Protein AF-A0A923G4M9-F1 (afdb_monomer)

Secondary structure (DSSP, 8-state):
------------------PPPPPHHHHHHHHHHHHHHTTHHHHHHHHHHTT--S--HHHHHHHHHHHHHHGGGGT--HHHHHHHHHHHHHHHHHHHHHHHHHHHHHSS---PPPPPIIIIIHHHHHHHHHHHHHHHHHHHHH--TTHHHHHHHHHHTS---HHHHHHHHHHTTTTT-

Foldseek 3Di:
DDDDDDDDDDDPPPPPPDDPDADPLLLQLLVLLLVLLVCLLLVLVVCLVVVHDLDDPVVLVVVLVVQLVCLVVLVHHSVLSSVLVVLSSVLSSLSSVVQNVVCVVVVHHDPDDRDDCPPPVVVSVVVSSVSNSNSLSVCVVVADPCNVVSLVSSLVPDDDDPSSSVSSCSSCVSSND

Solvent-accessible surface area (backbone atoms only — not comparable to full-atom values): 10385 Å² total; per-residue (Å²): 139,84,87,82,85,82,81,81,82,81,78,81,80,79,79,70,83,72,77,77,80,72,54,71,43,53,53,53,35,51,52,48,50,50,62,55,43,66,46,22,59,52,53,34,51,53,26,60,81,64,74,48,72,88,79,50,66,74,60,54,50,55,49,42,55,51,41,33,69,50,20,59,85,46,78,37,55,36,67,62,45,29,53,41,50,50,25,45,50,54,19,27,45,52,50,25,54,53,52,54,52,49,25,62,74,72,73,50,74,80,97,63,88,84,58,53,59,75,86,49,49,45,57,52,50,55,54,49,48,56,53,42,48,49,30,48,40,51,26,65,76,69,60,57,98,59,36,69,60,53,51,53,53,50,59,69,73,53,88,74,56,73,68,56,50,52,28,50,52,44,38,47,71,58,73,72,115

Nearest PDB structures (foldseek):
  5ts9-assembly1_A  TM=9.607E-01  e=1.274E-11  Paraburkholderia phymatum STM815
  6cnz-assembly3_F  TM=9.342E-01  e=9.031E-09  Burkholderia thailandensis
  8pnh-assembly1_A  TM=9.005E-01  e=1.739E-06  Janthinobacterium sp. HH01
  8cq6-assembly1_A  TM=8.720E-01  e=4.792E-06  Duganella sacchari
  8cq6-assembly1_D  TM=8.989E-01  e=9.884E-06  Duganella sacchari

InterPro domains:
  IPR002701 Chorismate mutase II, prokaryotic-type [PF01817] (28-97)
  IPR002701 Chorismate mutase II, prokaryotic-type [PS51168] (6-100)
  IPR002701 Chorismate mutase II, prokaryotic-type [SM00830] (19-99)
  IPR008240 Chorismate mutase, periplasmic [TIGR01806] (24-136)
  IPR036263 Chorismate mutase type II superfamily [SSF48600] (23-176)
  IPR036979 Chorismate mutase domain superfamily [G3DSA:1.20.59.10] (16-177)
  IPR051331 Chorismate mutase-related enzymes [PTHR38041] (17-110)

Radius of gyration: 22.74 Å; Cα contacts (8 Å, |Δi|>4): 145; chains: 1; bounding box: 50×53×84 Å

Structure (mmCIF, N/CA/C/O backbone):
data_AF-A0A923G4M9-F1
#
_entry.id   AF-A0A923G4M9-F1
#
loop_
_atom_site.group_PDB
_atom_site.id
_atom_site.type_symbol
_atom_site.label_atom_id
_atom_site.label_alt_id
_atom_site.label_comp_id
_atom_site.label_asym_id
_atom_site.label_entity_id
_atom_site.label_seq_id
_atom_site.pdbx_PDB_ins_code
_atom_site.Cartn_x
_atom_site.Cartn_y
_atom_site.Cartn_z
_atom_site.occupancy
_atom_site.B_iso_or_equiv
_atom_site.auth_seq_id
_atom_site.auth_comp_id
_atom_site.auth_asym_id
_atom_site.auth_atom_id
_atom_site.pdbx_PDB_model_num
ATOM 1 N N . MET A 1 1 ? -33.522 35.693 -62.884 1.00 39.84 1 MET A N 1
ATOM 2 C CA . MET A 1 1 ? -32.339 35.591 -62.002 1.00 39.84 1 MET A CA 1
ATOM 3 C C . MET A 1 1 ? -32.570 34.407 -61.072 1.00 39.84 1 MET A C 1
ATOM 5 O O . MET A 1 1 ? -33.511 34.457 -60.294 1.00 39.84 1 MET A O 1
ATOM 9 N N . ARG A 1 2 ? -31.847 33.293 -61.254 1.00 39.81 2 ARG A N 1
ATOM 10 C CA . ARG A 1 2 ? -32.030 32.065 -60.458 1.00 39.81 2 ARG A CA 1
ATOM 11 C C . ARG A 1 2 ? -31.044 32.080 -59.286 1.00 39.81 2 ARG A C 1
ATOM 13 O O . ARG A 1 2 ? -29.849 32.227 -59.510 1.00 39.81 2 ARG A O 1
ATOM 20 N N . LEU A 1 3 ? -31.573 31.976 -58.069 1.00 46.25 3 LEU A N 1
ATOM 21 C CA . LEU A 1 3 ? -30.826 31.880 -56.813 1.00 46.25 3 LEU A CA 1
ATOM 22 C C . LEU A 1 3 ? -30.188 30.488 -56.707 1.00 46.25 3 LEU A C 1
ATOM 24 O O . LEU A 1 3 ? -30.890 29.485 -56.813 1.00 46.25 3 LEU A O 1
ATOM 28 N N . ALA A 1 4 ? -28.872 30.433 -56.512 1.00 45.91 4 ALA A N 1
ATOM 29 C CA . ALA A 1 4 ? -28.147 29.203 -56.212 1.00 45.91 4 ALA A CA 1
ATOM 30 C C . ALA A 1 4 ? -27.989 29.077 -54.690 1.00 45.91 4 ALA A C 1
ATOM 32 O O . ALA A 1 4 ? -27.302 29.882 -54.063 1.00 45.91 4 ALA A O 1
ATOM 33 N N . SER A 1 5 ? -28.646 28.081 -54.097 1.00 52.56 5 SER A N 1
ATOM 34 C CA . SER A 1 5 ? -28.486 27.721 -52.688 1.00 52.56 5 SER A CA 1
ATOM 35 C C . SER A 1 5 ? -27.208 26.899 -52.506 1.00 52.56 5 SER A C 1
ATOM 37 O O . SER A 1 5 ? -27.126 25.765 -52.971 1.00 52.56 5 SER A O 1
ATOM 39 N N . PHE A 1 6 ? -26.215 27.463 -51.818 1.00 52.72 6 PHE A N 1
ATOM 40 C CA . PHE A 1 6 ? -25.055 26.727 -51.315 1.00 52.72 6 PHE A CA 1
ATOM 41 C C . PHE A 1 6 ? -25.441 26.026 -50.006 1.00 52.72 6 PHE A C 1
ATOM 43 O O . PHE A 1 6 ? -25.636 26.676 -48.981 1.00 52.72 6 PHE A O 1
ATOM 50 N N . ALA A 1 7 ? -25.565 24.699 -50.037 1.00 55.22 7 ALA A N 1
ATOM 51 C CA . ALA A 1 7 ? -25.680 23.883 -48.834 1.00 55.22 7 ALA A CA 1
ATOM 52 C C . ALA A 1 7 ? -24.269 23.583 -48.302 1.00 55.22 7 ALA A C 1
ATOM 54 O O . ALA A 1 7 ? -23.522 22.800 -48.887 1.00 55.22 7 ALA A O 1
ATOM 55 N N . LEU A 1 8 ? -23.895 24.248 -47.208 1.00 58.97 8 LEU A N 1
ATOM 56 C CA . LEU A 1 8 ? -22.642 24.033 -46.491 1.00 58.97 8 LEU A CA 1
ATOM 57 C C . LEU A 1 8 ? -22.819 22.857 -45.512 1.00 58.97 8 LEU A C 1
ATOM 59 O O . LEU A 1 8 ? -23.397 23.015 -44.440 1.00 58.97 8 LEU A O 1
ATOM 63 N N . CYS A 1 9 ? -22.343 21.667 -45.884 1.00 50.12 9 CYS A N 1
ATOM 64 C CA . CYS A 1 9 ? -22.257 20.519 -44.977 1.00 50.12 9 CYS A CA 1
ATOM 65 C C . CYS A 1 9 ? -21.081 20.705 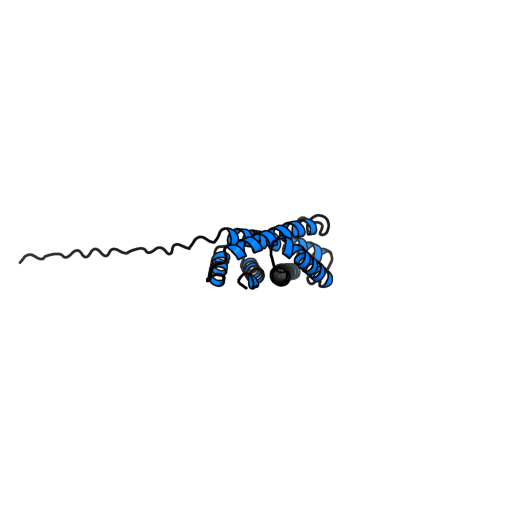-44.002 1.00 50.12 9 CYS A C 1
ATOM 67 O O . CYS A 1 9 ? -19.935 20.421 -44.345 1.00 50.12 9 CYS A O 1
ATOM 69 N N . CYS A 1 10 ? -21.360 21.154 -42.776 1.00 53.00 10 CYS A N 1
ATOM 70 C CA . CYS A 1 10 ? -20.418 21.072 -41.657 1.00 53.00 10 CYS A CA 1
ATOM 71 C C . CYS A 1 10 ? -20.278 19.612 -41.200 1.00 53.00 10 CYS A C 1
ATOM 73 O O . CYS A 1 10 ? -21.128 19.098 -40.475 1.00 53.00 10 CYS A O 1
ATOM 75 N N . ALA A 1 11 ? -19.198 18.943 -41.599 1.00 58.62 11 ALA A N 1
ATOM 76 C CA . ALA A 1 11 ? -18.796 17.675 -41.003 1.00 58.62 11 ALA A CA 1
ATOM 77 C C . ALA A 1 11 ? -18.156 17.944 -39.627 1.00 58.62 11 ALA A C 1
ATOM 79 O O . ALA A 1 11 ? -16.988 18.318 -39.543 1.00 58.62 11 ALA A O 1
ATOM 80 N N . LEU A 1 12 ? -18.921 17.778 -38.540 1.00 60.41 12 LEU A N 1
ATOM 81 C CA . LEU A 1 12 ? -18.352 17.686 -37.193 1.00 60.41 12 LEU A CA 1
ATOM 82 C C . LEU A 1 12 ? -17.586 16.362 -37.078 1.00 60.41 12 LEU A C 1
ATOM 84 O O . LEU A 1 12 ? -18.182 15.300 -36.907 1.00 60.41 12 LEU A O 1
ATOM 88 N N . ALA A 1 13 ? -16.259 16.425 -37.156 1.00 56.72 13 ALA A N 1
ATOM 89 C CA . ALA A 1 13 ? -15.405 15.328 -36.730 1.00 56.72 13 ALA A CA 1
ATOM 90 C C . ALA A 1 13 ? -15.468 15.234 -35.197 1.00 56.72 13 ALA A C 1
ATOM 92 O O . ALA A 1 13 ? -14.823 16.003 -34.487 1.00 56.72 13 ALA A O 1
ATOM 93 N N . LEU A 1 14 ? -16.271 14.302 -34.682 1.00 59.28 14 LEU A N 1
ATOM 94 C CA . LEU A 1 14 ? -16.208 13.872 -33.287 1.00 59.28 14 LEU A CA 1
ATOM 95 C C . LEU A 1 14 ? -14.896 13.101 -33.091 1.00 59.28 14 LEU A C 1
ATOM 97 O O . LEU A 1 14 ? -14.861 11.875 -33.182 1.00 59.28 14 LEU A O 1
ATOM 101 N N . THR A 1 15 ? -13.796 13.809 -32.843 1.00 58.50 15 THR A N 1
ATOM 102 C CA . THR A 1 15 ? -12.594 13.194 -32.275 1.00 58.50 15 THR A CA 1
ATOM 103 C C . THR A 1 15 ? -12.913 12.824 -30.832 1.00 58.50 15 THR A C 1
ATOM 105 O O . THR A 1 15 ? -12.745 13.628 -29.915 1.00 58.50 15 THR A O 1
ATOM 108 N N . GLY A 1 16 ? -13.451 11.622 -30.631 1.00 55.97 16 GLY A N 1
ATOM 109 C CA . GLY A 1 16 ? -13.577 11.043 -29.303 1.00 55.97 16 GLY A CA 1
ATOM 110 C C . GLY A 1 16 ? -12.183 10.872 -28.707 1.00 55.97 16 GLY A C 1
ATOM 111 O O . GLY A 1 16 ? -11.331 10.229 -29.320 1.00 55.97 16 GLY A O 1
ATOM 112 N N . CYS A 1 17 ? -11.945 11.453 -27.527 1.00 55.38 17 CYS A N 1
ATOM 113 C CA . CYS A 1 17 ? -10.787 11.118 -26.703 1.00 55.38 17 CYS A CA 1
ATOM 114 C C . CYS A 1 17 ? -10.811 9.609 -26.448 1.00 55.38 17 CYS A C 1
ATOM 116 O O . CYS A 1 17 ? -11.558 9.128 -25.599 1.00 55.38 17 CYS A O 1
ATOM 118 N N . SER A 1 18 ? -10.017 8.857 -27.202 1.00 59.25 18 SER A N 1
ATOM 119 C CA . SER A 1 18 ? -9.753 7.464 -26.878 1.00 59.25 18 SER A CA 1
ATOM 120 C C . SER A 1 18 ? -8.773 7.482 -25.715 1.00 59.25 18 SER A C 1
ATOM 122 O O . SER A 1 18 ? -7.642 7.936 -25.872 1.00 59.25 18 SER A O 1
ATOM 124 N N . ALA A 1 19 ? -9.226 7.071 -24.531 1.00 65.62 19 ALA A N 1
ATOM 125 C CA . ALA A 1 19 ? -8.313 6.824 -23.427 1.00 65.62 19 ALA A CA 1
ATOM 126 C C . ALA A 1 19 ? -7.345 5.723 -23.874 1.00 65.62 19 ALA A C 1
ATOM 128 O O . ALA A 1 19 ? -7.790 4.648 -24.283 1.00 65.62 19 ALA A O 1
ATOM 129 N N . GLU A 1 20 ? -6.041 5.998 -23.853 1.00 69.19 20 GLU A N 1
ATOM 130 C CA . GLU A 1 20 ? -5.064 4.958 -24.155 1.00 69.19 20 GLU A CA 1
ATOM 131 C C . GLU A 1 20 ? -5.221 3.808 -23.147 1.00 69.19 20 GLU A C 1
ATOM 133 O O . GLU A 1 20 ? -5.390 4.061 -21.946 1.00 69.19 20 GLU A O 1
ATOM 138 N N . PRO A 1 21 ? -5.204 2.548 -23.613 1.00 77.94 21 PRO A N 1
ATOM 139 C CA . PRO A 1 21 ? -5.302 1.403 -22.723 1.00 77.94 21 PRO A CA 1
ATOM 140 C C . PRO A 1 21 ? -4.101 1.373 -21.770 1.00 77.94 21 PRO A C 1
ATOM 142 O O . PRO A 1 21 ? -2.954 1.532 -22.188 1.00 77.94 21 PRO A O 1
ATOM 145 N N . VAL A 1 22 ? -4.370 1.161 -20.479 1.00 83.75 22 VAL A N 1
ATOM 146 C CA . VAL A 1 22 ? -3.333 1.046 -19.442 1.00 83.75 22 VAL A CA 1
ATOM 147 C C . VAL A 1 22 ? -2.444 -0.166 -19.723 1.00 83.75 22 VAL A C 1
ATOM 149 O O . VAL A 1 22 ? -2.940 -1.246 -20.050 1.00 83.75 22 VAL A O 1
ATOM 152 N N . ASP A 1 23 ? -1.130 -0.001 -19.550 1.00 89.62 23 ASP A N 1
ATOM 153 C CA . ASP A 1 23 ? -0.160 -1.088 -19.698 1.00 89.62 23 ASP A CA 1
ATOM 154 C C . ASP A 1 23 ? -0.539 -2.305 -18.818 1.00 89.62 23 ASP A C 1
ATOM 156 O O . ASP A 1 23 ? -0.765 -2.155 -17.610 1.00 89.62 23 ASP A O 1
ATOM 160 N N . PRO A 1 24 ? -0.587 -3.533 -19.368 1.00 93.44 24 PRO A N 1
ATOM 161 C CA . PRO A 1 24 ? -0.988 -4.713 -18.603 1.00 93.44 24 PRO A CA 1
ATOM 162 C C . PRO A 1 24 ? -0.065 -5.071 -17.429 1.00 93.44 24 PRO A C 1
ATOM 164 O O . PRO A 1 24 ? -0.489 -5.797 -16.523 1.00 93.44 24 PRO A O 1
ATOM 167 N N . ALA A 1 25 ? 1.208 -4.657 -17.435 1.00 95.81 25 ALA A N 1
ATOM 168 C CA . ALA A 1 25 ? 2.096 -4.864 -16.291 1.00 95.81 25 ALA A CA 1
ATOM 169 C C . ALA A 1 25 ? 1.786 -3.854 -15.180 1.00 95.81 25 ALA A C 1
ATOM 171 O O . ALA A 1 25 ? 1.651 -4.260 -14.024 1.00 95.81 25 ALA A O 1
ATOM 172 N N . LE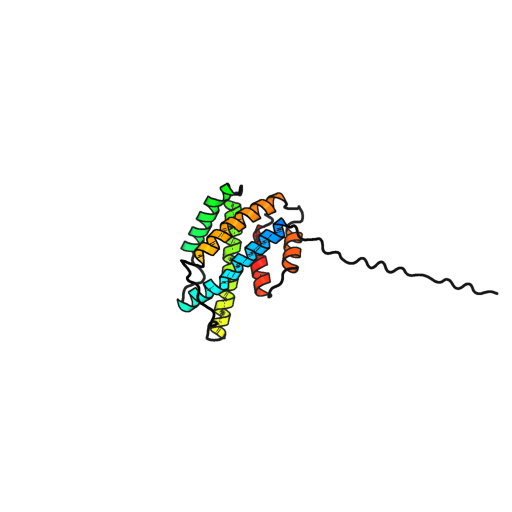U A 1 26 ? 1.570 -2.582 -15.536 1.00 96.31 26 LEU A N 1
ATOM 173 C CA . LEU A 1 26 ? 1.104 -1.554 -14.605 1.00 96.31 26 LEU A CA 1
ATOM 174 C C . LEU A 1 26 ? -0.240 -1.935 -13.978 1.00 96.31 26 LEU A C 1
ATOM 176 O O . LEU A 1 26 ? -0.368 -1.905 -12.757 1.00 96.31 26 LEU A O 1
ATOM 180 N N . SER A 1 27 ? -1.220 -2.361 -14.780 1.00 96.38 27 SER A N 1
ATOM 181 C CA . SER A 1 27 ? -2.532 -2.759 -14.258 1.00 96.38 27 SER A CA 1
ATOM 182 C C . SER A 1 27 ? -2.416 -3.885 -13.228 1.00 96.38 27 SER A C 1
ATOM 184 O O . SER A 1 27 ? -2.973 -3.782 -12.141 1.00 96.38 27 SER A O 1
ATOM 186 N N . ARG A 1 28 ? -1.631 -4.931 -13.518 1.00 97.50 28 ARG A N 1
ATOM 187 C CA . ARG A 1 28 ? -1.422 -6.042 -12.575 1.00 97.50 28 ARG A CA 1
ATOM 188 C C . ARG A 1 28 ? -0.711 -5.606 -11.296 1.00 97.50 28 ARG A C 1
ATOM 190 O O . ARG A 1 28 ? -1.054 -6.082 -10.218 1.00 97.50 28 ARG A O 1
ATOM 197 N N . LEU A 1 29 ? 0.270 -4.711 -11.400 1.00 98.25 29 LEU A N 1
ATOM 198 C CA . LEU A 1 29 ? 0.956 -4.170 -10.230 1.00 98.25 29 LEU A CA 1
ATOM 199 C C . LEU A 1 29 ? -0.012 -3.385 -9.335 1.00 98.25 29 LEU A C 1
ATOM 201 O O . LEU A 1 29 ? -0.050 -3.621 -8.130 1.00 98.25 29 LEU A O 1
ATOM 205 N N . LEU A 1 30 ? -0.833 -2.516 -9.926 1.00 98.31 30 LEU A N 1
ATOM 206 C CA . LEU A 1 30 ? -1.850 -1.755 -9.202 1.00 98.31 30 LEU A CA 1
ATOM 207 C C . LEU A 1 30 ? -2.898 -2.674 -8.543 1.00 98.31 30 LEU A C 1
ATOM 209 O O . LEU A 1 30 ? -3.234 -2.450 -7.383 1.00 98.31 30 LEU A O 1
ATOM 213 N N . ASP A 1 31 ? -3.323 -3.762 -9.199 1.00 98.25 31 ASP A N 1
ATOM 214 C CA . ASP A 1 31 ? -4.235 -4.753 -8.596 1.00 98.25 31 ASP A CA 1
ATOM 215 C C . ASP A 1 31 ? -3.626 -5.400 -7.338 1.00 98.25 31 ASP A C 1
ATOM 217 O O . ASP A 1 31 ? -4.310 -5.643 -6.340 1.00 98.25 31 ASP A O 1
ATOM 221 N N . ASN A 1 32 ? -2.322 -5.700 -7.353 1.00 98.50 32 ASN A N 1
ATOM 222 C CA . ASN A 1 32 ? -1.636 -6.235 -6.177 1.00 98.50 32 ASN A CA 1
ATOM 223 C C . ASN A 1 32 ? -1.488 -5.197 -5.058 1.00 98.50 32 ASN A C 1
ATOM 225 O O . ASN A 1 32 ? -1.598 -5.566 -3.884 1.00 98.50 32 ASN A O 1
ATOM 229 N N . ILE A 1 33 ? -1.269 -3.925 -5.403 1.00 98.69 33 ILE A N 1
ATOM 230 C CA . ILE A 1 33 ? -1.229 -2.820 -4.436 1.00 98.69 33 ILE A CA 1
ATOM 231 C C . ILE A 1 33 ? -2.589 -2.701 -3.741 1.00 98.69 33 ILE A C 1
ATOM 233 O O . ILE A 1 33 ? -2.645 -2.735 -2.512 1.00 98.69 33 ILE A O 1
ATOM 237 N N . GLU A 1 34 ? -3.690 -2.682 -4.492 1.00 98.50 34 GLU A N 1
ATOM 238 C CA . GLU A 1 34 ? -5.050 -2.639 -3.936 1.00 98.50 34 GLU A CA 1
ATOM 239 C C . GLU A 1 34 ? -5.336 -3.820 -3.015 1.00 98.50 34 GLU A C 1
ATOM 241 O O . GLU A 1 34 ? -5.807 -3.639 -1.893 1.00 98.50 34 GLU A O 1
ATOM 246 N N . ARG A 1 35 ? -4.985 -5.041 -3.435 1.00 98.38 35 ARG A N 1
ATOM 247 C CA . ARG A 1 35 ? -5.157 -6.243 -2.602 1.00 98.38 35 ARG A CA 1
ATOM 248 C C . ARG A 1 35 ? -4.394 -6.152 -1.285 1.00 98.38 35 ARG A C 1
ATOM 250 O O . ARG A 1 35 ? -4.858 -6.702 -0.284 1.00 98.38 35 ARG A O 1
ATOM 257 N N . ARG A 1 36 ? -3.232 -5.493 -1.276 1.00 98.50 36 ARG A N 1
ATOM 258 C CA . ARG A 1 36 ? -2.455 -5.244 -0.058 1.00 98.50 36 ARG A CA 1
ATOM 259 C C . ARG A 1 36 ? -3.069 -4.127 0.781 1.00 98.50 36 ARG A C 1
ATOM 261 O O . ARG A 1 36 ? -3.109 -4.257 2.002 1.00 98.50 36 ARG A O 1
ATOM 268 N N . LEU A 1 37 ? -3.564 -3.057 0.165 1.00 98.31 37 LEU A N 1
ATOM 269 C CA . LEU A 1 37 ? -4.255 -1.971 0.863 1.00 98.31 37 LEU A CA 1
ATOM 270 C C . LEU A 1 37 ? -5.560 -2.439 1.516 1.00 98.31 37 LEU A C 1
ATOM 272 O O . LEU A 1 37 ? -5.805 -2.083 2.664 1.00 98.31 37 LEU A O 1
ATOM 276 N N . ALA A 1 38 ? -6.307 -3.339 0.875 1.00 97.00 38 ALA A N 1
ATOM 277 C CA . ALA A 1 38 ? -7.537 -3.932 1.407 1.00 97.00 38 ALA A CA 1
ATOM 278 C C . ALA A 1 38 ? -7.345 -4.704 2.732 1.00 97.00 38 ALA A C 1
ATOM 280 O O . ALA A 1 38 ? -8.307 -5.005 3.430 1.00 97.00 38 ALA A O 1
ATOM 281 N N . ILE A 1 39 ? -6.104 -5.024 3.118 1.00 97.62 39 ILE A N 1
ATOM 282 C CA . ILE A 1 39 ? -5.789 -5.639 4.418 1.00 97.62 39 ILE A CA 1
ATOM 283 C C . ILE A 1 39 ? -5.854 -4.615 5.569 1.00 97.62 39 ILE A C 1
ATOM 285 O O . ILE A 1 39 ? -5.946 -5.011 6.733 1.00 97.62 39 ILE A O 1
ATOM 289 N N . ALA A 1 40 ? -5.828 -3.310 5.270 1.00 97.94 40 ALA A N 1
ATOM 290 C CA . ALA A 1 40 ? -5.806 -2.244 6.271 1.00 97.94 40 ALA A CA 1
ATOM 291 C C . ALA A 1 40 ? -6.972 -2.333 7.265 1.00 97.94 40 ALA A C 1
ATOM 293 O O . ALA A 1 40 ? -6.733 -2.176 8.459 1.00 97.94 40 ALA A O 1
ATOM 294 N N . GLU A 1 41 ? -8.192 -2.640 6.813 1.00 98.00 41 GLU A N 1
ATOM 295 C CA . GLU A 1 41 ? -9.369 -2.743 7.688 1.00 98.00 41 GLU A CA 1
ATOM 296 C C . GLU A 1 41 ? -9.224 -3.872 8.711 1.00 98.00 41 GLU A C 1
ATOM 298 O O . GLU A 1 41 ? -9.385 -3.653 9.910 1.00 98.00 41 GLU A O 1
ATOM 303 N N . ALA A 1 42 ? -8.816 -5.064 8.268 1.00 98.12 42 ALA A N 1
ATOM 304 C CA . ALA A 1 42 ? -8.610 -6.194 9.169 1.00 98.12 42 ALA A CA 1
ATOM 305 C C . ALA A 1 42 ? -7.503 -5.914 10.204 1.00 98.12 42 ALA A C 1
ATOM 307 O O . ALA A 1 42 ? -7.617 -6.302 11.368 1.00 98.12 42 ALA A O 1
ATOM 308 N N . VAL A 1 43 ? -6.436 -5.214 9.801 1.00 97.88 43 VAL A N 1
ATOM 309 C CA . VAL A 1 43 ? -5.365 -4.794 10.720 1.00 97.88 43 VAL A CA 1
ATOM 310 C C . VAL A 1 43 ? -5.852 -3.702 11.672 1.00 97.88 43 VAL A C 1
ATOM 312 O O . VAL A 1 43 ? -5.529 -3.752 12.859 1.00 97.88 43 VAL A O 1
ATOM 315 N N . ALA A 1 44 ? -6.635 -2.739 11.187 1.00 98.38 44 ALA A N 1
ATOM 316 C CA . ALA A 1 44 ? -7.223 -1.691 12.008 1.00 98.38 44 ALA A CA 1
ATOM 317 C C . ALA A 1 44 ? -8.168 -2.287 13.059 1.00 98.38 44 ALA A C 1
ATOM 319 O O . ALA A 1 44 ? -8.029 -1.943 14.227 1.00 98.38 44 ALA A O 1
ATOM 320 N N . LEU A 1 45 ? -9.035 -3.241 12.696 1.00 98.56 45 LEU A N 1
ATOM 321 C CA . LEU A 1 45 ? -9.904 -3.959 13.640 1.00 98.56 45 LEU A CA 1
ATOM 322 C C . LEU A 1 45 ? -9.086 -4.678 14.717 1.00 98.56 45 LEU A C 1
ATOM 324 O O . LEU A 1 45 ? -9.335 -4.513 15.908 1.00 98.56 45 LEU A O 1
ATOM 328 N N . HIS A 1 46 ? -8.040 -5.409 14.316 1.00 97.50 46 HIS A N 1
ATOM 329 C CA . HIS A 1 46 ? -7.148 -6.074 15.267 1.00 97.50 46 HIS A CA 1
ATOM 330 C C . HIS A 1 46 ? -6.525 -5.094 16.272 1.00 97.50 46 HIS A C 1
ATOM 332 O O . HIS A 1 46 ? -6.402 -5.421 17.458 1.00 97.50 46 HIS A O 1
ATOM 338 N N . LYS A 1 47 ? -6.107 -3.917 15.788 1.00 97.81 47 LYS A N 1
ATOM 339 C CA . LYS A 1 47 ? -5.487 -2.864 16.597 1.00 97.81 47 LYS A CA 1
ATOM 340 C C . LYS A 1 47 ? -6.492 -2.134 17.476 1.00 97.81 47 LYS A C 1
ATOM 342 O O . LYS A 1 47 ? -6.146 -1.834 18.612 1.00 97.81 47 LYS A O 1
ATOM 347 N N . TRP A 1 48 ? -7.705 -1.893 16.985 1.00 98.44 48 TRP A N 1
ATOM 348 C CA . TRP A 1 48 ? -8.818 -1.351 17.760 1.00 98.44 48 TRP A CA 1
ATOM 349 C C . TRP A 1 48 ? -9.103 -2.237 18.972 1.00 98.44 48 TRP A C 1
ATOM 351 O O . TRP A 1 48 ? -8.976 -1.779 20.106 1.00 98.44 48 TRP A O 1
ATOM 361 N N . ASP A 1 49 ? -9.352 -3.529 18.733 1.00 97.81 49 ASP A N 1
ATOM 362 C CA . ASP A 1 49 ? -9.725 -4.496 19.772 1.00 97.81 49 ASP A CA 1
ATOM 363 C C . ASP A 1 49 ? -8.637 -4.655 20.856 1.00 97.81 49 ASP A C 1
ATOM 365 O O . ASP A 1 49 ? -8.924 -5.029 21.990 1.00 97.81 49 ASP A O 1
ATOM 369 N N . ARG A 1 50 ? -7.367 -4.395 20.513 1.00 96.62 50 ARG A N 1
ATOM 370 C CA . ARG A 1 50 ? -6.203 -4.549 21.409 1.00 96.62 50 ARG A CA 1
ATOM 371 C C . ARG A 1 50 ? -5.570 -3.231 21.840 1.00 96.62 50 ARG A C 1
ATOM 373 O O . ARG A 1 50 ? -4.515 -3.261 22.470 1.00 96.62 50 ARG A O 1
ATOM 380 N N . GLN A 1 51 ? -6.157 -2.098 21.459 1.00 96.69 51 GLN A N 1
ATOM 381 C CA . GLN A 1 51 ? -5.616 -0.757 21.702 1.00 96.69 51 GLN A CA 1
ATOM 382 C C . GLN A 1 51 ? -4.143 -0.604 21.273 1.00 96.69 51 GLN A C 1
ATOM 384 O O . GLN A 1 51 ? -3.339 0.056 21.929 1.00 96.69 51 GLN A O 1
ATOM 389 N N . GLN A 1 52 ? -3.770 -1.237 20.159 1.00 96.81 52 GLN A N 1
ATOM 390 C CA . GLN A 1 52 ? -2.405 -1.201 19.639 1.00 96.81 52 GLN A CA 1
ATOM 391 C C . GLN A 1 52 ? -2.180 0.025 18.743 1.00 96.81 52 GLN A C 1
ATOM 393 O O . GLN A 1 52 ? -3.077 0.415 17.989 1.00 96.81 52 GLN A O 1
ATOM 398 N N . PRO A 1 53 ? -0.970 0.614 18.752 1.00 97.81 53 PRO A N 1
ATOM 399 C CA . PRO A 1 53 ? -0.643 1.709 17.851 1.00 97.81 53 PRO A CA 1
ATOM 400 C C . PRO A 1 53 ? -0.629 1.251 16.386 1.00 97.81 53 PRO A C 1
ATOM 402 O O . PRO A 1 53 ? -0.319 0.101 16.057 1.00 97.81 53 PRO A O 1
ATOM 405 N N . VAL A 1 54 ? -0.928 2.184 15.477 1.00 98.25 54 VAL A N 1
ATOM 406 C CA . VAL A 1 54 ? -0.777 1.947 14.034 1.00 98.25 54 VAL A CA 1
ATOM 407 C C . VAL A 1 54 ? 0.700 1.786 13.677 1.00 98.25 54 VAL A C 1
ATOM 409 O O . VAL A 1 54 ? 1.045 0.815 13.006 1.00 98.25 54 VAL A O 1
ATOM 412 N N . GLN A 1 55 ? 1.556 2.681 14.168 1.00 97.25 55 GLN A N 1
ATOM 413 C CA . GLN A 1 55 ? 3.003 2.595 13.990 1.00 97.25 55 GLN A CA 1
ATOM 414 C C . GLN A 1 55 ? 3.574 1.382 14.732 1.00 97.25 55 GLN A C 1
ATOM 416 O O . GLN A 1 55 ? 3.363 1.224 15.935 1.00 97.25 55 GLN A O 1
ATOM 421 N N . ALA A 1 56 ? 4.340 0.552 14.026 1.00 96.00 56 ALA A N 1
ATOM 422 C CA . ALA A 1 56 ? 5.000 -0.623 14.582 1.00 96.00 56 ALA A CA 1
ATOM 423 C C . ALA A 1 56 ? 6.450 -0.710 14.084 1.00 96.00 56 ALA A C 1
ATOM 425 O O . ALA A 1 56 ? 6.822 -1.665 13.407 1.00 96.00 56 ALA A O 1
ATOM 426 N N . THR A 1 57 ? 7.278 0.278 14.437 1.00 95.81 57 THR A N 1
ATOM 427 C CA . THR A 1 57 ? 8.627 0.503 13.877 1.00 95.81 57 THR A CA 1
ATOM 428 C C . THR A 1 57 ? 9.496 -0.754 13.792 1.00 95.81 57 THR A C 1
ATOM 430 O O . THR A 1 57 ? 10.020 -1.058 12.727 1.00 95.81 57 THR A O 1
ATOM 433 N N . ALA A 1 58 ? 9.608 -1.540 14.869 1.00 97.00 58 ALA A N 1
ATOM 434 C CA . ALA A 1 58 ? 10.416 -2.765 14.847 1.00 97.00 58 ALA A CA 1
ATOM 435 C C . ALA A 1 58 ? 9.881 -3.812 13.848 1.00 97.00 58 ALA A C 1
ATOM 437 O O . ALA A 1 58 ? 10.650 -4.501 13.177 1.00 97.00 58 ALA A O 1
ATOM 438 N N . ARG A 1 59 ? 8.552 -3.923 13.719 1.00 95.56 59 ARG A N 1
ATOM 439 C CA . ARG A 1 59 ? 7.924 -4.816 12.739 1.00 95.56 59 ARG A CA 1
ATOM 440 C C . ARG A 1 59 ? 8.080 -4.277 11.319 1.00 95.56 59 ARG A C 1
ATOM 442 O O . ARG A 1 59 ? 8.356 -5.073 10.429 1.00 95.56 59 ARG A O 1
ATOM 449 N N . GLU A 1 60 ? 7.903 -2.977 11.112 1.00 97.56 60 GLU A N 1
ATOM 450 C CA . GLU A 1 60 ? 8.090 -2.314 9.815 1.00 97.56 60 GLU A CA 1
ATOM 451 C C . GLU A 1 60 ? 9.521 -2.532 9.307 1.00 97.56 60 GLU A C 1
ATOM 453 O O . GLU A 1 60 ? 9.690 -3.058 8.209 1.00 97.56 60 GLU A O 1
ATOM 458 N N . GLN A 1 61 ? 10.533 -2.301 10.152 1.00 98.31 61 GLN A N 1
ATOM 459 C CA . GLN A 1 61 ? 11.933 -2.574 9.816 1.00 98.31 61 GLN A CA 1
ATOM 460 C C . GLN A 1 61 ? 12.159 -4.044 9.445 1.00 98.31 61 GLN A C 1
ATOM 462 O O . GLN A 1 61 ? 12.749 -4.343 8.413 1.00 98.31 61 GLN A O 1
ATOM 467 N N . SER A 1 62 ? 11.618 -4.979 10.233 1.00 97.62 62 SER A N 1
ATOM 468 C CA . SER A 1 62 ? 11.715 -6.413 9.936 1.00 97.62 62 SER A CA 1
ATOM 469 C C . SER A 1 62 ? 11.121 -6.786 8.570 1.00 97.62 62 SER A C 1
ATOM 471 O O . SER A 1 62 ? 11.643 -7.688 7.909 1.00 97.62 62 SER A O 1
ATOM 473 N N . VAL A 1 63 ? 10.038 -6.124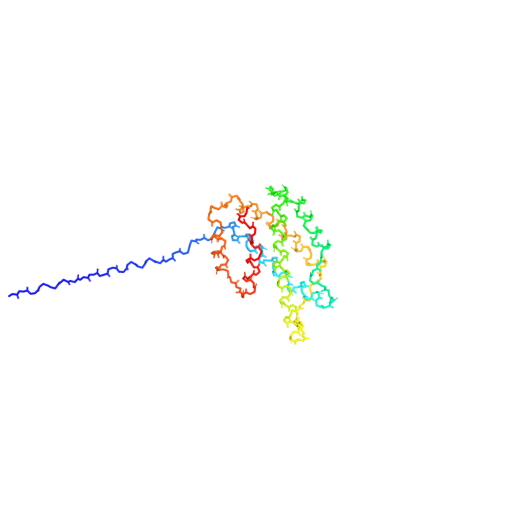 8.144 1.00 97.38 63 VAL A N 1
ATOM 474 C CA . VAL A 1 63 ? 9.452 -6.338 6.813 1.00 97.38 63 VAL A CA 1
ATOM 475 C C . VAL A 1 63 ? 10.345 -5.735 5.728 1.00 97.38 63 VAL A C 1
ATOM 477 O O . VAL A 1 63 ? 10.621 -6.423 4.749 1.00 97.38 63 VAL A O 1
ATOM 480 N N . LEU A 1 64 ? 10.849 -4.510 5.903 1.00 98.44 64 LEU A N 1
ATOM 481 C CA . LEU A 1 64 ? 11.769 -3.889 4.939 1.00 98.44 64 LEU A CA 1
ATOM 482 C C . LEU A 1 64 ? 13.054 -4.713 4.768 1.00 98.44 64 LEU A C 1
ATOM 484 O O . LEU A 1 64 ? 13.466 -4.987 3.643 1.00 98.44 64 LEU A O 1
ATOM 488 N N . ASP A 1 65 ? 13.627 -5.230 5.855 1.00 98.44 65 ASP A N 1
ATOM 489 C CA . ASP A 1 65 ? 14.796 -6.111 5.792 1.00 98.44 65 ASP A CA 1
ATOM 490 C C . ASP A 1 65 ? 14.502 -7.402 5.007 1.00 98.44 65 ASP A C 1
ATOM 492 O O . ASP A 1 65 ? 15.356 -7.909 4.276 1.00 98.44 65 ASP A O 1
ATOM 496 N N . ALA A 1 66 ? 13.293 -7.957 5.145 1.00 97.81 66 ALA A N 1
ATOM 497 C CA . ALA A 1 66 ? 12.870 -9.132 4.385 1.00 97.81 66 ALA A CA 1
ATOM 498 C C . ALA A 1 66 ? 12.686 -8.821 2.893 1.00 97.81 66 ALA A C 1
ATOM 500 O O . ALA A 1 66 ? 13.097 -9.620 2.047 1.00 97.81 66 ALA A O 1
ATOM 501 N N . VAL A 1 67 ? 12.134 -7.650 2.567 1.00 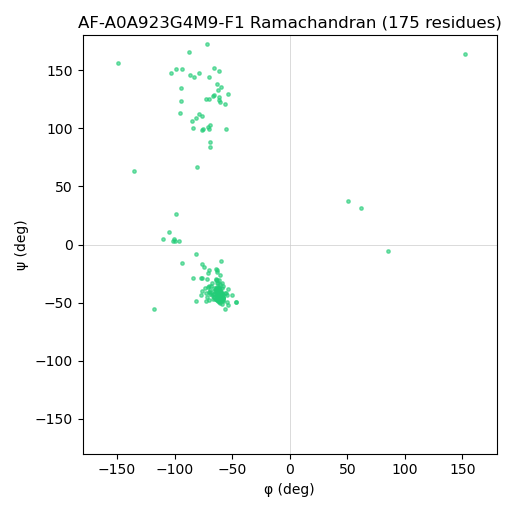98.44 67 VAL A N 1
ATOM 502 C CA . VAL A 1 67 ? 12.018 -7.145 1.192 1.00 98.44 67 VAL A CA 1
ATOM 503 C C . VAL A 1 67 ? 13.401 -6.996 0.563 1.00 98.44 67 VAL A C 1
ATOM 505 O O . VAL A 1 67 ? 13.642 -7.558 -0.506 1.00 98.44 67 VAL A O 1
ATOM 508 N N . ARG A 1 68 ? 14.342 -6.336 1.253 1.00 98.56 68 ARG A N 1
ATOM 509 C CA . ARG A 1 68 ? 15.731 -6.167 0.791 1.00 98.56 68 ARG A CA 1
ATOM 510 C C . ARG A 1 68 ? 16.396 -7.504 0.469 1.00 98.56 68 ARG A C 1
ATOM 512 O O . ARG A 1 68 ? 17.055 -7.624 -0.560 1.00 98.56 68 ARG A O 1
ATOM 519 N N . ARG A 1 69 ? 16.209 -8.518 1.325 1.00 98.38 69 ARG A N 1
ATOM 520 C CA . ARG A 1 69 ? 16.749 -9.874 1.105 1.00 98.38 69 ARG A CA 1
ATOM 521 C C . ARG A 1 69 ? 16.102 -10.600 -0.076 1.00 98.38 69 ARG A C 1
ATOM 523 O O . ARG A 1 69 ? 16.777 -11.387 -0.729 1.00 98.38 69 ARG A O 1
ATOM 530 N N . SER A 1 70 ? 14.820 -10.354 -0.341 1.00 97.75 70 SER A N 1
ATOM 531 C CA . SER A 1 70 ? 14.064 -11.040 -1.401 1.00 97.75 70 SER A CA 1
ATOM 532 C C . SER A 1 70 ? 14.265 -10.396 -2.778 1.00 97.75 70 SER A C 1
ATOM 534 O O . SER A 1 70 ? 14.214 -11.082 -3.794 1.00 97.75 70 SER A O 1
ATOM 536 N N . ALA A 1 71 ? 14.541 -9.089 -2.824 1.00 97.94 71 ALA A N 1
ATOM 537 C CA . ALA A 1 71 ? 14.639 -8.303 -4.055 1.00 97.94 71 ALA A CA 1
ATOM 538 C C . ALA A 1 71 ? 15.550 -8.904 -5.153 1.00 97.94 71 ALA A C 1
ATOM 540 O O . ALA A 1 71 ? 15.104 -8.957 -6.306 1.00 97.94 71 ALA A O 1
ATOM 541 N N . PRO A 1 72 ? 16.759 -9.434 -4.855 1.00 97.88 72 PRO A N 1
ATOM 542 C CA . PRO A 1 72 ? 17.635 -9.990 -5.889 1.00 97.88 72 PRO A CA 1
ATOM 543 C C . PRO A 1 72 ? 17.035 -11.186 -6.638 1.00 97.88 72 PRO A C 1
ATOM 545 O O . PRO A 1 72 ? 17.301 -11.348 -7.828 1.00 97.88 72 PRO A O 1
ATOM 548 N N . ALA A 1 73 ? 16.176 -11.987 -5.993 1.00 97.62 73 ALA A N 1
ATOM 549 C CA . ALA A 1 73 ? 15.498 -13.116 -6.639 1.00 97.62 73 ALA A CA 1
ATOM 550 C C . ALA A 1 73 ? 14.540 -12.669 -7.762 1.00 97.62 73 ALA A C 1
ATOM 552 O O . ALA A 1 73 ? 14.245 -13.442 -8.672 1.00 97.62 73 ALA A O 1
ATOM 553 N N . HIS A 1 74 ? 14.104 -11.406 -7.732 1.00 97.44 74 HIS A N 1
ATOM 554 C CA . HIS A 1 74 ? 13.265 -10.779 -8.754 1.00 97.44 74 HIS A CA 1
ATOM 555 C C . HIS A 1 74 ? 14.043 -9.810 -9.655 1.00 97.44 74 HIS A C 1
ATOM 557 O O . HIS A 1 74 ? 13.423 -9.075 -10.418 1.00 97.44 74 HIS A O 1
ATOM 563 N N . GLN A 1 75 ? 15.382 -9.799 -9.584 1.00 96.69 75 GLN A N 1
ATOM 564 C CA . GLN A 1 75 ? 16.248 -8.885 -10.347 1.00 96.69 75 GLN A CA 1
ATOM 565 C C . GLN A 1 75 ? 16.004 -7.399 -10.016 1.00 96.69 75 GLN A C 1
ATOM 567 O O . GLN A 1 75 ? 16.163 -6.521 -10.864 1.00 96.69 75 GLN A O 1
ATOM 572 N N . LEU A 1 76 ? 15.618 -7.108 -8.771 1.00 97.19 76 LEU A N 1
ATOM 573 C CA . LEU A 1 76 ? 15.459 -5.749 -8.251 1.00 97.19 76 LEU A CA 1
ATOM 574 C C . LEU A 1 76 ? 16.643 -5.372 -7.357 1.00 97.19 76 LEU A C 1
ATOM 576 O O . LEU A 1 76 ? 17.183 -6.218 -6.639 1.00 97.19 76 LEU A O 1
ATOM 580 N N . SER A 1 77 ? 17.019 -4.089 -7.347 1.00 97.06 77 SER A N 1
ATOM 581 C CA . SER A 1 77 ? 17.934 -3.586 -6.320 1.00 97.06 77 SER A CA 1
ATOM 582 C C . SER A 1 77 ? 17.225 -3.560 -4.963 1.00 97.06 77 SER A C 1
ATOM 584 O O . SER A 1 77 ? 16.027 -3.276 -4.875 1.00 97.06 77 SER A O 1
ATOM 586 N N . ALA A 1 78 ? 17.968 -3.858 -3.894 1.00 98.00 78 ALA A N 1
ATOM 587 C CA . ALA A 1 78 ? 17.418 -3.874 -2.539 1.00 98.00 78 ALA A CA 1
ATOM 588 C C . ALA A 1 78 ? 16.860 -2.502 -2.126 1.00 98.00 78 ALA A C 1
ATOM 590 O O . ALA A 1 78 ? 15.809 -2.441 -1.501 1.00 98.00 78 ALA A O 1
ATOM 591 N N . GLU A 1 79 ? 17.538 -1.422 -2.516 1.00 97.12 79 GLU A N 1
ATOM 592 C CA . GLU A 1 79 ? 17.135 -0.041 -2.230 1.00 97.12 79 GLU A CA 1
ATOM 593 C C . GLU A 1 79 ? 15.821 0.337 -2.922 1.00 97.12 79 GLU A C 1
ATOM 595 O O . GLU A 1 79 ? 14.906 0.830 -2.271 1.00 97.12 79 GLU A O 1
ATOM 600 N N . HIS A 1 80 ? 15.678 0.030 -4.215 1.00 95.88 80 HIS A N 1
ATOM 601 C CA . HIS A 1 80 ? 14.445 0.336 -4.941 1.00 95.88 80 HIS A CA 1
ATOM 602 C C . HIS A 1 80 ? 13.262 -0.479 -4.399 1.00 95.88 80 HIS A C 1
ATOM 604 O O . HIS A 1 80 ? 12.165 0.046 -4.220 1.00 95.88 80 HIS A O 1
ATOM 610 N N . ALA A 1 81 ? 13.473 -1.769 -4.115 1.00 97.81 81 ALA A N 1
ATOM 611 C CA . ALA A 1 81 ? 12.437 -2.601 -3.512 1.00 97.81 81 ALA A CA 1
ATOM 612 C C . ALA A 1 81 ? 12.032 -2.087 -2.121 1.00 97.81 81 ALA A C 1
ATOM 614 O O . ALA A 1 81 ? 10.845 -2.031 -1.812 1.00 97.81 81 ALA A O 1
ATOM 615 N N . GLU A 1 82 ? 12.994 -1.681 -1.290 1.00 98.19 82 GLU A N 1
ATOM 616 C CA . GLU A 1 82 ? 12.715 -1.088 0.018 1.00 98.19 82 GLU A CA 1
ATOM 617 C C . GLU A 1 82 ? 11.906 0.205 -0.097 1.00 98.19 82 GLU A C 1
ATOM 619 O O . GLU A 1 82 ? 10.879 0.314 0.569 1.00 98.19 82 GLU A O 1
ATOM 624 N N . ALA A 1 83 ? 12.307 1.139 -0.966 1.00 98.06 83 ALA A N 1
ATOM 625 C CA . ALA A 1 83 ? 11.588 2.396 -1.181 1.00 98.06 83 ALA A CA 1
ATOM 626 C C . ALA A 1 83 ? 10.135 2.147 -1.617 1.00 98.06 83 ALA A C 1
ATOM 628 O O . ALA A 1 83 ? 9.196 2.693 -1.035 1.00 98.06 83 ALA A O 1
ATOM 629 N N . PHE A 1 84 ? 9.929 1.227 -2.565 1.00 98.31 84 PHE A N 1
ATOM 630 C CA . PHE A 1 84 ? 8.591 0.823 -2.989 1.00 98.31 84 PHE A CA 1
ATOM 631 C C . PHE A 1 84 ? 7.755 0.229 -1.841 1.00 98.31 84 PHE A C 1
ATOM 633 O O . PHE A 1 84 ? 6.567 0.534 -1.714 1.00 98.31 84 PHE A O 1
ATOM 640 N N . PHE A 1 85 ? 8.341 -0.612 -0.982 1.00 98.50 85 PHE A N 1
ATOM 641 C CA . PHE A 1 85 ? 7.619 -1.205 0.151 1.00 98.50 85 PHE A CA 1
ATOM 642 C C . PHE A 1 85 ? 7.401 -0.242 1.318 1.00 98.50 85 PHE A C 1
ATOM 644 O O . PHE A 1 85 ? 6.388 -0.377 2.010 1.00 98.50 85 PHE A O 1
ATOM 651 N N . ALA A 1 86 ? 8.280 0.739 1.515 1.00 98.44 86 ALA A N 1
ATOM 652 C CA . ALA A 1 86 ? 8.056 1.833 2.451 1.00 98.44 86 ALA A CA 1
ATOM 653 C C . ALA A 1 86 ? 6.795 2.618 2.051 1.00 98.44 86 ALA A C 1
ATOM 655 O O . ALA A 1 86 ? 5.912 2.833 2.883 1.00 98.44 86 ALA A O 1
ATOM 656 N N . ASP A 1 87 ? 6.624 2.912 0.759 1.00 98.75 87 ASP A N 1
ATOM 657 C CA . ASP A 1 87 ? 5.398 3.514 0.227 1.00 98.75 87 ASP A CA 1
ATOM 658 C C . ASP A 1 87 ? 4.153 2.664 0.503 1.00 98.75 87 ASP A C 1
ATOM 660 O O . ASP A 1 87 ? 3.130 3.185 0.959 1.00 98.75 87 ASP A O 1
ATOM 664 N N . GLN A 1 88 ? 4.246 1.341 0.315 1.00 98.75 88 GLN A N 1
ATOM 665 C CA . GLN A 1 88 ? 3.141 0.429 0.630 1.00 98.75 88 GLN A CA 1
ATOM 666 C C . GLN A 1 88 ? 2.770 0.451 2.121 1.00 98.75 88 GLN A C 1
ATOM 668 O O . GLN A 1 88 ? 1.604 0.256 2.478 1.00 98.75 88 GLN A O 1
ATOM 673 N N . MET A 1 89 ? 3.749 0.591 3.019 1.00 98.50 89 MET A N 1
ATOM 674 C CA . MET A 1 89 ? 3.500 0.657 4.462 1.00 98.50 89 MET A CA 1
ATOM 675 C C . MET A 1 89 ? 2.826 1.966 4.847 1.00 98.50 89 MET A C 1
ATOM 677 O O . MET A 1 89 ? 1.814 1.930 5.543 1.00 98.50 89 MET A O 1
ATOM 681 N N . GLU A 1 90 ? 3.334 3.097 4.363 1.00 98.69 90 GLU A N 1
ATOM 682 C CA . GLU A 1 90 ? 2.752 4.408 4.652 1.00 98.69 90 GLU A CA 1
ATOM 683 C C . GLU A 1 90 ? 1.327 4.538 4.110 1.00 98.69 90 GLU A C 1
ATOM 685 O O . GLU A 1 90 ? 0.435 4.991 4.826 1.00 98.69 90 GLU A O 1
ATOM 690 N N . ALA A 1 91 ? 1.069 4.060 2.891 1.00 98.81 91 ALA A N 1
ATOM 691 C CA . ALA A 1 91 ? -0.276 4.036 2.323 1.00 98.81 91 ALA A CA 1
ATOM 692 C C . ALA A 1 91 ? -1.248 3.177 3.149 1.00 98.81 91 ALA A C 1
ATOM 694 O O . ALA A 1 91 ? -2.393 3.561 3.384 1.00 98.81 91 ALA A O 1
ATOM 695 N N . ASN A 1 92 ? -0.795 2.025 3.647 1.00 98.62 92 ASN A N 1
ATOM 696 C CA . ASN A 1 92 ? -1.635 1.174 4.486 1.00 98.62 92 ASN A CA 1
ATOM 697 C C . ASN A 1 92 ? -1.875 1.797 5.876 1.00 98.62 92 ASN A C 1
ATOM 699 O O . ASN A 1 92 ? -2.982 1.704 6.407 1.00 98.62 92 ASN A O 1
ATOM 703 N N . LYS A 1 93 ? -0.871 2.473 6.455 1.00 98.69 93 LYS A N 1
ATOM 704 C CA . LYS A 1 93 ? -1.023 3.223 7.711 1.00 98.69 93 LYS A CA 1
ATOM 705 C C . LYS A 1 93 ? -1.993 4.393 7.558 1.00 98.69 93 LYS A C 1
ATOM 707 O O . LYS A 1 93 ? -2.791 4.603 8.466 1.00 98.69 93 LYS A O 1
ATOM 712 N N . LEU A 1 94 ? -1.982 5.098 6.423 1.00 98.75 94 LEU A N 1
ATOM 713 C CA . LEU A 1 94 ? -2.952 6.155 6.115 1.00 98.75 94 LEU A CA 1
ATOM 714 C C . LEU A 1 94 ? -4.396 5.641 6.239 1.00 98.75 94 LEU A C 1
ATOM 716 O O . LEU A 1 94 ? -5.195 6.242 6.956 1.00 98.75 94 LEU A O 1
ATOM 720 N N . LEU A 1 95 ? -4.702 4.497 5.616 1.00 98.81 95 LEU A N 1
ATOM 721 C CA . LEU A 1 95 ? -6.022 3.863 5.719 1.00 98.81 95 LEU A CA 1
ATOM 722 C C . LEU A 1 95 ? -6.362 3.483 7.166 1.00 98.81 95 LEU A C 1
ATOM 724 O O . LEU A 1 95 ? -7.444 3.801 7.650 1.00 98.81 95 LEU A O 1
ATOM 728 N N . GLN A 1 96 ? -5.427 2.854 7.886 1.00 98.75 96 GLN A N 1
ATOM 729 C CA . GLN A 1 96 ? -5.644 2.471 9.285 1.00 98.75 96 GLN A CA 1
ATOM 730 C C . GLN A 1 96 ? -5.926 3.681 10.185 1.00 98.75 96 GLN A C 1
ATOM 732 O O . GLN A 1 96 ? -6.829 3.621 11.015 1.00 98.75 96 GLN A O 1
ATOM 737 N N . TYR A 1 97 ? -5.174 4.776 10.040 1.00 98.75 97 TYR A N 1
ATOM 738 C CA . TYR A 1 97 ? -5.395 5.988 10.830 1.00 98.75 97 TYR A CA 1
ATOM 739 C C . TYR A 1 97 ? -6.765 6.604 10.559 1.00 98.75 97 TYR A C 1
ATOM 741 O O . TYR A 1 97 ? -7.452 6.967 11.513 1.00 98.75 97 TYR A O 1
ATOM 749 N N . ALA A 1 98 ? -7.170 6.689 9.290 1.00 98.62 98 ALA A N 1
ATOM 750 C CA . ALA A 1 98 ? -8.474 7.219 8.909 1.00 98.62 98 ALA A CA 1
ATOM 751 C C . ALA A 1 98 ? -9.621 6.369 9.482 1.00 98.62 98 ALA A C 1
ATOM 753 O O . ALA A 1 98 ? -10.500 6.909 10.152 1.00 98.62 98 ALA A O 1
ATOM 754 N N . LEU A 1 99 ? -9.561 5.043 9.313 1.00 98.56 99 LEU A N 1
ATOM 755 C CA . LEU A 1 99 ? -10.556 4.108 9.851 1.00 98.56 99 LEU A CA 1
ATOM 756 C C . LEU A 1 99 ? -10.664 4.200 11.376 1.00 98.56 99 LEU A C 1
ATOM 758 O O . LEU A 1 99 ? -11.745 4.407 11.914 1.00 98.56 99 LEU A O 1
ATOM 762 N N . LEU A 1 100 ? -9.533 4.119 12.082 1.00 98.69 100 LEU A N 1
ATOM 763 C CA . LEU A 1 100 ? -9.518 4.209 13.543 1.00 98.69 100 LEU A CA 1
ATOM 764 C C . LEU A 1 100 ? -10.007 5.570 14.043 1.00 98.69 100 LEU A C 1
ATOM 766 O O . LEU A 1 100 ? -10.592 5.644 15.118 1.00 98.69 100 LEU A O 1
ATOM 770 N N . SER A 1 101 ? -9.745 6.654 13.311 1.00 98.50 101 SER A N 1
ATOM 771 C CA . SER A 1 101 ? -10.292 7.970 13.644 1.00 98.50 101 SER A CA 1
ATOM 772 C C . SER A 1 101 ? -11.810 7.989 13.500 1.00 98.50 101 SER A C 1
ATOM 774 O O . SER A 1 101 ? -12.486 8.470 14.404 1.00 98.50 101 SER A O 1
ATOM 776 N N . GLN A 1 102 ? -12.335 7.440 12.404 1.00 98.44 102 GLN A N 1
ATOM 777 C CA . GLN A 1 102 ? -13.771 7.363 12.156 1.00 98.44 102 GLN A CA 1
ATOM 778 C C . GLN A 1 102 ? -14.480 6.545 13.244 1.00 98.44 102 GLN A C 1
ATOM 780 O O . GLN A 1 102 ? -15.405 7.041 13.871 1.00 98.44 102 GLN A O 1
ATOM 785 N N . TRP A 1 103 ? -13.966 5.363 13.588 1.00 98.56 103 TRP A N 1
ATOM 786 C CA . TRP A 1 103 ? -14.560 4.515 14.632 1.00 98.56 103 TRP A CA 1
ATOM 787 C C . TRP A 1 103 ? -14.547 5.164 16.020 1.00 98.56 103 TRP A C 1
ATOM 789 O O . TRP A 1 103 ? -15.437 4.935 16.832 1.00 98.56 103 TRP A O 1
ATOM 799 N N . ARG A 1 104 ? -13.558 6.021 16.316 1.00 98.31 104 ARG A N 1
ATOM 800 C CA . ARG A 1 104 ? -13.577 6.818 17.556 1.00 98.31 104 ARG A CA 1
ATOM 801 C C . ARG A 1 104 ? -14.682 7.871 17.554 1.00 98.31 104 ARG A C 1
ATOM 803 O O . ARG A 1 104 ? -15.219 8.143 18.621 1.00 98.31 104 ARG A O 1
ATOM 810 N N . LEU A 1 105 ? -14.981 8.475 16.403 1.00 98.31 105 LEU A N 1
ATOM 811 C CA . LEU A 1 105 ? -16.082 9.434 16.265 1.00 98.31 105 LEU A CA 1
ATOM 812 C C . LEU A 1 105 ? -17.439 8.737 16.388 1.00 98.31 105 LEU A C 1
ATOM 814 O O . LEU A 1 105 ? -18.324 9.258 17.059 1.00 98.31 105 LEU A O 1
ATOM 818 N N . ASP A 1 106 ? -17.564 7.552 15.793 1.00 98.19 106 ASP A N 1
ATOM 819 C CA . ASP A 1 106 ? -18.790 6.750 15.825 1.00 98.19 106 ASP A CA 1
ATOM 820 C C . ASP A 1 106 ? -19.009 6.076 17.192 1.00 98.19 106 ASP A C 1
ATOM 822 O O . ASP A 1 106 ? -20.124 5.699 17.540 1.00 98.19 106 ASP A O 1
ATOM 826 N N . GLY A 1 107 ? -17.948 5.951 17.996 1.00 98.25 107 GLY A N 1
ATOM 827 C CA . GLY A 1 107 ? -17.967 5.310 19.313 1.00 98.25 107 GLY A CA 1
ATOM 828 C C . GLY A 1 107 ? -17.792 3.790 19.268 1.00 98.25 107 GLY A C 1
ATOM 829 O O . GLY A 1 107 ? -17.625 3.164 20.316 1.00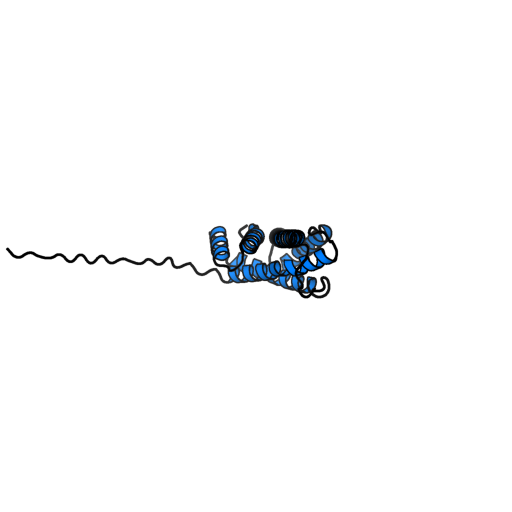 98.25 107 GLY A O 1
ATOM 830 N N . GLU A 1 108 ? -17.761 3.198 18.077 1.00 98.38 108 GLU A N 1
ATOM 831 C CA . GLU A 1 108 ? -17.580 1.769 17.860 1.00 98.38 108 GLU A CA 1
ATOM 832 C C . GLU A 1 108 ? -16.864 1.471 16.535 1.00 98.38 108 GLU A C 1
ATOM 834 O O . GLU A 1 108 ? -16.879 2.261 15.592 1.00 98.38 108 GLU A O 1
ATOM 839 N N . ALA A 1 109 ? -16.223 0.303 16.471 1.00 98.25 109 ALA A N 1
ATOM 840 C CA . ALA A 1 109 ? -15.724 -0.269 15.225 1.00 98.25 109 ALA A CA 1
ATOM 841 C C . ALA A 1 109 ? -16.783 -1.217 14.638 1.00 98.25 109 ALA A C 1
ATOM 843 O O . ALA A 1 109 ? -17.521 -1.837 15.407 1.00 98.25 109 ALA A O 1
ATOM 844 N N . PRO A 1 110 ? -16.838 -1.401 13.308 1.00 97.69 110 PRO A N 1
ATOM 845 C CA . PRO A 1 110 ? -17.869 -2.215 12.678 1.00 97.69 110 PRO A CA 1
ATOM 846 C C . PRO A 1 110 ? -17.813 -3.678 13.142 1.00 97.69 110 PRO A C 1
ATOM 848 O O . PRO A 1 110 ? -16.742 -4.234 13.426 1.00 97.69 110 PRO A O 1
ATOM 851 N N . ASP A 1 111 ? -18.973 -4.334 13.177 1.00 96.62 111 ASP A N 1
ATOM 852 C CA . ASP A 1 111 ? -19.096 -5.755 13.518 1.00 96.62 111 ASP A CA 1
ATOM 853 C C . ASP A 1 111 ? -18.762 -6.656 12.317 1.00 96.62 111 ASP A C 1
ATOM 855 O O . ASP A 1 111 ? -19.607 -7.320 11.718 1.00 96.62 111 ASP A O 1
ATOM 859 N N . LEU A 1 112 ? -17.493 -6.618 11.910 1.00 95.88 112 LEU A N 1
ATOM 860 C CA . LEU A 1 112 ? -16.936 -7.487 10.878 1.00 95.88 112 LEU A CA 1
ATOM 861 C C . LEU A 1 112 ? -16.184 -8.671 11.505 1.00 95.88 112 LEU A C 1
ATOM 863 O O . LEU A 1 112 ? -15.588 -8.524 12.581 1.00 95.88 112 LEU A O 1
ATOM 867 N N . PRO A 1 113 ? -16.116 -9.835 10.830 1.00 94.75 113 PRO A N 1
ATOM 868 C CA . PRO A 1 113 ? -15.339 -10.971 11.312 1.00 94.75 113 PRO A CA 1
ATOM 869 C C . PRO A 1 113 ? -13.864 -10.613 11.540 1.00 94.75 113 PRO A C 1
ATOM 871 O O . PRO A 1 113 ? -13.137 -10.234 10.616 1.00 94.75 113 PRO A O 1
ATOM 874 N N . ARG A 1 114 ? -13.392 -10.779 12.780 1.00 96.50 114 ARG A N 1
ATOM 875 C CA . ARG A 1 114 ? -11.985 -10.558 13.139 1.00 96.50 114 ARG A CA 1
ATOM 876 C C . ARG A 1 114 ? -11.119 -11.656 12.534 1.00 96.50 114 ARG A C 1
ATOM 878 O O . ARG A 1 114 ? -11.325 -12.843 12.778 1.00 96.50 114 ARG A O 1
ATOM 885 N N . GLN A 1 115 ? -10.105 -11.251 11.778 1.00 95.06 115 GLN A N 1
ATOM 886 C CA . GLN A 1 115 ? -9.097 -12.160 11.244 1.00 95.06 115 GLN A CA 1
ATOM 887 C C . GLN A 1 115 ? -7.890 -12.204 12.177 1.00 95.06 115 GLN A C 1
ATOM 889 O O . GLN A 1 115 ? -7.396 -11.168 12.629 1.00 95.06 115 GLN A O 1
ATOM 894 N N . ASP A 1 116 ? -7.387 -13.406 12.453 1.00 94.06 116 ASP A N 1
ATOM 895 C CA . ASP A 1 116 ? -6.178 -13.546 13.255 1.00 94.06 116 ASP A CA 1
ATOM 896 C C . ASP A 1 116 ? -4.959 -12.960 12.523 1.00 94.06 116 ASP A C 1
ATOM 898 O O . ASP A 1 116 ? -4.667 -13.288 11.366 1.00 94.06 116 ASP A O 1
ATOM 902 N N . LEU A 1 117 ? -4.223 -12.091 13.220 1.00 93.31 117 LEU A N 1
ATOM 903 C CA . LEU A 1 117 ? -3.106 -11.364 12.626 1.00 93.31 117 LEU A CA 1
ATOM 904 C C . LEU A 1 117 ? -1.971 -12.316 12.231 1.00 93.31 117 LEU A C 1
ATOM 906 O O . LEU A 1 117 ? -1.328 -12.106 11.204 1.00 93.31 117 LEU A O 1
ATOM 910 N N . GLN A 1 118 ? -1.716 -13.349 13.037 1.00 93.12 118 GLN A N 1
ATOM 911 C CA . GLN A 1 118 ? -0.563 -14.233 12.868 1.00 93.12 118 GLN A CA 1
ATOM 912 C C . GLN A 1 118 ? -0.791 -15.302 11.808 1.00 93.12 118 GLN A C 1
ATOM 914 O O . GLN A 1 118 ? 0.045 -15.492 10.935 1.00 93.12 118 GLN A O 1
ATOM 919 N N . SER A 1 119 ? -1.922 -15.994 11.882 1.00 94.69 119 SER A N 1
ATOM 920 C CA . SER A 1 119 ? -2.216 -17.181 11.082 1.00 94.69 119 SER A CA 1
ATOM 921 C C . SER A 1 119 ? -2.968 -16.884 9.786 1.00 94.69 119 SER A C 1
ATOM 923 O O . SER A 1 119 ? -3.002 -17.744 8.907 1.00 94.69 119 SER A O 1
ATOM 925 N N . LYS A 1 120 ? -3.574 -15.695 9.639 1.00 95.56 120 LYS A N 1
ATOM 926 C CA . LYS A 1 120 ? -4.327 -15.314 8.429 1.00 95.56 120 LYS A CA 1
ATOM 927 C C . LYS A 1 120 ? -3.727 -14.109 7.720 1.00 95.56 120 LYS A C 1
ATOM 929 O O . LYS A 1 120 ? -3.394 -14.197 6.540 1.00 95.56 120 LYS A O 1
ATOM 934 N N . ILE A 1 121 ? -3.557 -12.994 8.430 1.00 95.31 121 ILE A N 1
ATOM 935 C CA . ILE A 1 121 ? -3.153 -11.731 7.797 1.00 95.31 121 ILE A CA 1
ATOM 936 C C . ILE A 1 121 ? -1.682 -11.740 7.371 1.00 95.31 121 ILE A C 1
ATOM 938 O O . ILE A 1 121 ? -1.384 -11.400 6.227 1.00 95.31 121 ILE A O 1
ATOM 942 N N . ARG A 1 122 ? -0.756 -12.143 8.252 1.00 94.44 122 ARG A N 1
ATOM 943 C CA . ARG A 1 122 ? 0.684 -12.168 7.932 1.00 94.44 122 ARG A CA 1
ATOM 944 C C . ARG A 1 122 ? 1.024 -13.084 6.743 1.00 94.44 122 ARG A C 1
ATOM 946 O O . ARG A 1 122 ? 1.639 -12.570 5.817 1.00 94.44 122 ARG A O 1
ATOM 953 N N . PRO A 1 123 ? 0.537 -14.339 6.656 1.00 96.38 123 PRO A N 1
ATOM 954 C CA . PRO A 1 123 ? 0.782 -15.180 5.484 1.00 96.38 123 PRO A CA 1
ATOM 955 C C . PRO A 1 123 ? 0.259 -14.570 4.180 1.00 96.38 123 PRO A C 1
ATOM 957 O O . PRO A 1 123 ? 0.909 -14.659 3.143 1.00 96.38 123 PRO A O 1
ATOM 960 N N . ARG A 1 124 ? -0.903 -13.900 4.220 1.00 97.00 124 ARG A N 1
ATOM 961 C CA . ARG A 1 124 ? -1.443 -13.199 3.047 1.00 97.00 124 ARG A CA 1
ATOM 962 C C . ARG A 1 124 ? -0.556 -12.025 2.625 1.00 97.00 124 ARG A C 1
ATOM 964 O O . ARG A 1 124 ? -0.372 -11.812 1.430 1.00 97.00 124 ARG A O 1
ATOM 971 N N . LEU A 1 125 ? -0.013 -11.272 3.585 1.00 96.38 125 LEU A N 1
ATOM 972 C CA . LEU A 1 125 ? 0.954 -10.204 3.311 1.00 96.38 125 LEU A CA 1
ATOM 973 C C . LEU A 1 125 ? 2.252 -10.752 2.710 1.00 96.38 125 LEU A C 1
ATOM 975 O O . LEU A 1 125 ? 2.782 -10.123 1.801 1.00 96.38 125 LEU A O 1
ATOM 979 N N . ASP A 1 126 ? 2.726 -11.912 3.169 1.00 95.75 126 ASP A N 1
ATOM 980 C CA . ASP A 1 126 ? 3.940 -12.545 2.645 1.00 95.75 126 ASP A CA 1
ATOM 981 C C . ASP A 1 126 ? 3.753 -12.999 1.185 1.00 95.75 126 ASP A C 1
ATOM 983 O O . ASP A 1 126 ? 4.608 -12.734 0.343 1.00 95.75 126 ASP A O 1
ATOM 987 N N . VAL A 1 127 ? 2.597 -13.589 0.846 1.00 97.19 127 VAL A N 1
ATOM 988 C CA . VAL A 1 127 ? 2.244 -13.922 -0.551 1.00 97.19 127 VAL A CA 1
ATOM 989 C C . VAL A 1 127 ? 2.178 -12.662 -1.417 1.00 97.19 127 VAL A C 1
ATOM 991 O O . VAL A 1 127 ? 2.775 -12.609 -2.490 1.00 97.19 127 VAL A O 1
ATOM 994 N N . LEU A 1 128 ? 1.494 -11.617 -0.939 1.00 98.06 128 LEU A N 1
ATOM 995 C CA . LEU A 1 128 ? 1.393 -10.356 -1.675 1.00 98.06 128 LEU A CA 1
ATOM 996 C C . LEU A 1 128 ? 2.746 -9.661 -1.837 1.00 98.06 128 LEU A C 1
ATOM 998 O O . LEU A 1 128 ? 2.937 -8.959 -2.824 1.00 98.06 128 LEU A O 1
ATOM 1002 N N . GLN A 1 129 ? 3.679 -9.836 -0.900 1.00 98.25 129 GLN A N 1
ATOM 1003 C CA . GLN A 1 129 ? 5.028 -9.294 -1.020 1.00 98.25 129 GLN A CA 1
ATOM 1004 C C . GLN A 1 129 ? 5.770 -9.903 -2.218 1.00 98.25 129 GLN A C 1
ATOM 1006 O O . GLN A 1 129 ? 6.335 -9.149 -3.010 1.00 98.25 129 GLN A O 1
ATOM 1011 N N . ASP A 1 130 ? 5.740 -11.229 -2.384 1.00 97.88 130 ASP A N 1
ATOM 1012 C CA . ASP A 1 130 ? 6.358 -11.900 -3.540 1.00 97.88 130 ASP A CA 1
ATOM 1013 C C . ASP A 1 130 ? 5.709 -11.464 -4.863 1.00 97.88 130 ASP A C 1
ATOM 1015 O O . ASP A 1 130 ? 6.403 -11.084 -5.812 1.00 97.88 130 ASP A O 1
ATOM 1019 N N . ASP A 1 131 ? 4.372 -11.432 -4.907 1.00 98.38 131 ASP A N 1
ATOM 1020 C CA . ASP A 1 131 ? 3.623 -10.989 -6.087 1.00 98.38 131 ASP A CA 1
ATOM 1021 C C . ASP A 1 131 ? 3.962 -9.542 -6.472 1.00 98.38 131 ASP A C 1
ATOM 1023 O O . ASP A 1 131 ? 4.147 -9.229 -7.653 1.00 98.38 131 ASP A O 1
ATOM 1027 N N . LEU A 1 132 ? 4.068 -8.654 -5.481 1.00 98.56 132 LEU A N 1
ATOM 1028 C CA . LEU A 1 132 ? 4.420 -7.253 -5.684 1.00 98.56 132 LEU A CA 1
ATOM 1029 C C . LEU A 1 132 ? 5.847 -7.094 -6.208 1.00 98.56 132 LEU A C 1
ATOM 1031 O O . LEU A 1 132 ? 6.039 -6.359 -7.172 1.00 98.56 132 LEU A O 1
ATOM 1035 N N . LEU A 1 133 ? 6.835 -7.798 -5.644 1.00 98.50 133 LEU A N 1
ATOM 1036 C CA . LEU A 1 133 ? 8.211 -7.763 -6.158 1.00 98.50 133 LEU A CA 1
ATOM 1037 C C . LEU A 1 133 ? 8.274 -8.265 -7.603 1.00 98.50 133 LEU A C 1
ATOM 1039 O O . LEU A 1 133 ? 8.889 -7.638 -8.468 1.00 98.50 133 LEU A O 1
ATOM 1043 N N . ARG A 1 134 ? 7.574 -9.362 -7.898 1.00 98.38 134 ARG A N 1
ATOM 1044 C CA . ARG A 1 134 ? 7.489 -9.930 -9.245 1.00 98.38 134 ARG A CA 1
ATOM 1045 C C . ARG A 1 134 ? 6.855 -8.964 -10.246 1.00 98.38 134 ARG A C 1
ATOM 1047 O O . ARG A 1 134 ? 7.365 -8.817 -11.358 1.00 98.38 134 ARG A O 1
ATOM 1054 N N . ASN A 1 135 ? 5.743 -8.325 -9.891 1.00 98.31 135 ASN A N 1
ATOM 1055 C CA . ASN A 1 135 ? 5.045 -7.413 -10.796 1.00 98.31 135 ASN A CA 1
ATOM 1056 C C . ASN A 1 135 ? 5.733 -6.048 -10.902 1.00 98.31 135 ASN A C 1
ATOM 1058 O O . ASN A 1 135 ? 5.722 -5.467 -11.985 1.00 98.31 135 ASN A O 1
ATOM 1062 N N . LEU A 1 136 ? 6.428 -5.595 -9.855 1.00 98.06 136 LEU A N 1
ATOM 1063 C CA . LEU A 1 136 ? 7.312 -4.433 -9.920 1.00 98.06 136 LEU A CA 1
ATOM 1064 C C . LEU A 1 136 ? 8.449 -4.667 -10.920 1.00 98.06 136 LEU A C 1
ATOM 1066 O O . LEU A 1 136 ? 8.687 -3.826 -11.782 1.00 98.06 136 LEU A O 1
ATOM 1070 N N . ALA A 1 137 ? 9.106 -5.831 -10.871 1.00 97.38 137 ALA A N 1
ATOM 1071 C CA . ALA A 1 137 ? 10.153 -6.182 -11.831 1.00 97.38 137 ALA A CA 1
ATOM 1072 C C . ALA A 1 137 ? 9.639 -6.189 -13.282 1.00 97.38 137 ALA A C 1
ATOM 1074 O O . ALA A 1 137 ? 10.289 -5.642 -14.171 1.00 97.38 137 ALA A O 1
ATOM 1075 N N . ARG A 1 138 ? 8.444 -6.748 -13.521 1.00 96.75 138 ARG A N 1
ATOM 1076 C CA . ARG A 1 138 ? 7.801 -6.748 -14.849 1.00 96.75 138 ARG A CA 1
ATOM 1077 C C . ARG A 1 138 ? 7.468 -5.342 -15.334 1.00 96.75 138 ARG A C 1
ATOM 1079 O O . ARG A 1 138 ? 7.788 -5.012 -16.469 1.00 96.75 138 ARG A O 1
ATOM 1086 N N . PHE A 1 139 ? 6.863 -4.521 -14.479 1.00 96.50 139 PHE A N 1
ATOM 1087 C CA . PHE A 1 139 ? 6.540 -3.137 -14.811 1.00 96.50 139 PHE A CA 1
ATOM 1088 C C . PHE A 1 139 ? 7.797 -2.327 -15.147 1.00 96.50 139 PHE A C 1
ATOM 1090 O O . PHE A 1 139 ? 7.807 -1.580 -16.118 1.00 96.50 139 PHE A O 1
ATOM 1097 N N . ARG A 1 140 ? 8.899 -2.524 -14.411 1.00 94.69 140 ARG A N 1
ATOM 1098 C CA . ARG A 1 140 ? 10.174 -1.849 -14.705 1.00 94.69 140 ARG A CA 1
ATOM 1099 C C . ARG A 1 140 ? 10.723 -2.186 -16.093 1.00 94.69 140 ARG A C 1
ATOM 1101 O O . ARG A 1 140 ? 11.320 -1.317 -16.717 1.00 94.69 140 ARG A O 1
ATOM 1108 N N . GLN A 1 141 ? 10.508 -3.406 -16.585 1.00 93.19 141 GLN A N 1
ATOM 1109 C CA . GLN A 1 141 ? 10.942 -3.815 -17.928 1.00 93.19 141 GLN A CA 1
ATOM 1110 C C . GLN A 1 141 ? 10.109 -3.170 -19.046 1.00 93.19 141 GLN A C 1
ATOM 1112 O O . GLN A 1 141 ? 10.639 -2.942 -20.129 1.00 93.19 141 GLN A O 1
ATOM 1117 N N . SER A 1 142 ? 8.831 -2.865 -18.795 1.00 90.81 142 SER A N 1
ATOM 1118 C CA . SER A 1 142 ? 7.927 -2.222 -19.763 1.00 90.81 142 SER A CA 1
ATOM 1119 C C . SER A 1 142 ? 7.743 -0.716 -19.536 1.00 90.81 142 SER A C 1
ATOM 1121 O O . SER A 1 142 ? 6.942 -0.082 -20.225 1.00 90.81 142 SER A O 1
ATOM 1123 N N . ARG A 1 143 ? 8.471 -0.124 -18.580 1.00 89.94 143 ARG A N 1
ATOM 1124 C CA . ARG A 1 143 ? 8.302 1.274 -18.172 1.00 89.94 143 ARG A CA 1
ATOM 1125 C C . ARG A 1 143 ? 8.589 2.230 -19.329 1.00 89.94 143 ARG A C 1
ATOM 1127 O O . ARG A 1 143 ? 9.671 2.213 -19.912 1.00 89.94 143 ARG A O 1
ATOM 1134 N N . SER A 1 144 ? 7.637 3.118 -19.611 1.00 89.75 144 SER A N 1
ATOM 1135 C CA . SER A 1 144 ? 7.778 4.153 -20.638 1.00 89.75 144 SER A CA 1
ATOM 1136 C C . SER A 1 144 ? 8.432 5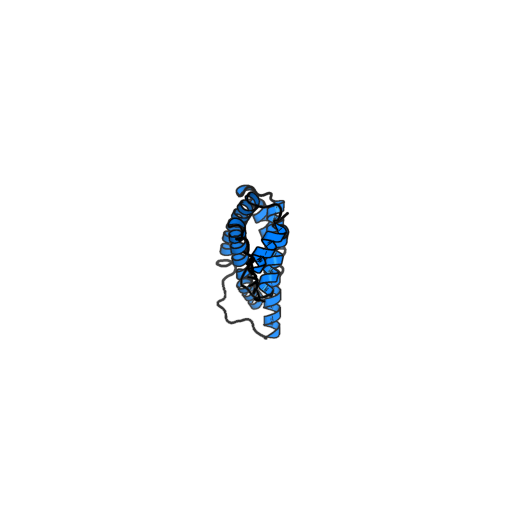.434 -20.100 1.00 89.75 144 SER A C 1
ATOM 1138 O O . SER A 1 144 ? 8.471 5.679 -18.892 1.00 89.75 144 SER A O 1
ATOM 1140 N N . ALA A 1 145 ? 8.877 6.308 -21.009 1.00 92.06 145 ALA A N 1
ATOM 1141 C CA . ALA A 1 145 ? 9.367 7.648 -20.667 1.00 92.06 145 ALA A CA 1
ATOM 1142 C C . ALA A 1 145 ? 8.287 8.551 -20.031 1.00 92.06 145 ALA A C 1
ATOM 1144 O O . ALA A 1 145 ? 8.613 9.487 -19.308 1.00 92.06 145 ALA A O 1
ATOM 1145 N N . HIS A 1 146 ? 7.004 8.250 -20.256 1.00 93.38 146 HIS A N 1
ATOM 1146 C CA . HIS A 1 146 ? 5.862 8.996 -19.716 1.00 93.38 146 HIS A CA 1
ATOM 1147 C C . HIS A 1 146 ? 5.268 8.319 -18.470 1.00 93.38 146 HIS A C 1
ATOM 1149 O O . HIS A 1 146 ? 4.083 8.491 -18.176 1.00 93.38 146 HIS A O 1
ATOM 1155 N N . CYS A 1 147 ? 6.076 7.543 -17.734 1.00 95.69 147 CYS A N 1
ATOM 1156 C CA . CYS A 1 147 ? 5.635 6.769 -16.571 1.00 95.69 147 CYS A CA 1
ATOM 1157 C C . CYS A 1 147 ? 4.759 7.571 -15.587 1.00 95.69 147 CYS A C 1
ATOM 1159 O O . CYS A 1 147 ? 3.663 7.094 -15.288 1.00 95.69 147 CYS A O 1
ATOM 1161 N N . PRO A 1 148 ? 5.134 8.791 -15.137 1.00 95.94 148 PRO A N 1
ATOM 1162 C CA . PRO A 1 148 ? 4.316 9.526 -14.169 1.00 95.94 148 PRO A CA 1
ATOM 1163 C C . PRO A 1 148 ? 2.900 9.828 -14.675 1.00 95.94 148 PRO A C 1
ATOM 1165 O O . PRO A 1 148 ? 1.926 9.674 -13.940 1.00 95.94 148 PRO A O 1
ATOM 1168 N N . GLN A 1 149 ? 2.767 10.201 -15.952 1.00 94.81 149 GLN A N 1
ATOM 1169 C CA . GLN A 1 149 ? 1.469 10.460 -16.572 1.00 94.81 149 GLN A CA 1
ATOM 1170 C C . GLN A 1 149 ? 0.650 9.172 -16.706 1.00 94.81 149 GLN A C 1
ATOM 1172 O O . GLN A 1 149 ? -0.538 9.172 -16.390 1.00 94.81 149 GLN A O 1
ATOM 1177 N N . GLN A 1 150 ? 1.274 8.072 -17.138 1.00 94.81 150 GLN A N 1
ATOM 1178 C CA . GLN A 1 150 ? 0.597 6.780 -17.283 1.00 94.81 150 GLN A CA 1
ATOM 1179 C C . GLN A 1 150 ? 0.086 6.248 -15.942 1.00 94.81 150 GLN A C 1
ATOM 1181 O O . GLN A 1 150 ? -1.055 5.797 -15.867 1.00 94.81 150 GLN A O 1
ATOM 1186 N N . VAL A 1 151 ? 0.884 6.357 -14.873 1.00 96.94 151 VAL A N 1
ATOM 1187 C CA . VAL A 1 151 ? 0.455 5.998 -13.514 1.00 96.94 151 VAL A CA 1
ATOM 1188 C C . VAL A 1 151 ? -0.718 6.875 -13.077 1.00 96.94 151 VAL A C 1
ATOM 1190 O O . VAL A 1 151 ? -1.739 6.341 -12.656 1.00 96.94 151 VAL A O 1
ATOM 1193 N N . ALA A 1 152 ? -0.635 8.199 -13.239 1.00 96.31 152 ALA A N 1
ATOM 1194 C CA . ALA A 1 152 ? -1.719 9.105 -12.852 1.00 96.31 152 ALA A CA 1
ATOM 1195 C C . ALA A 1 152 ? -3.039 8.817 -13.596 1.00 96.31 152 ALA A C 1
ATOM 1197 O O . ALA A 1 152 ? -4.105 8.783 -12.978 1.00 96.31 152 ALA A O 1
ATOM 1198 N N . VAL A 1 153 ? -2.976 8.565 -14.909 1.00 95.06 153 VAL A N 1
ATOM 1199 C CA . VAL A 1 153 ? -4.145 8.176 -15.715 1.00 95.06 153 VAL A CA 1
ATOM 1200 C C . VAL A 1 153 ? -4.708 6.838 -15.238 1.00 95.06 153 VAL A C 1
ATOM 1202 O O . VAL A 1 153 ? -5.915 6.737 -15.019 1.00 95.06 153 VAL A O 1
ATOM 1205 N N . ALA A 1 154 ? -3.851 5.837 -15.019 1.00 96.00 154 ALA A N 1
ATOM 1206 C CA . ALA A 1 154 ? -4.270 4.518 -14.555 1.00 96.00 154 ALA A CA 1
ATOM 1207 C C . ALA A 1 154 ? -4.953 4.581 -13.182 1.00 96.00 154 ALA A C 1
ATOM 1209 O O . ALA A 1 154 ? -5.988 3.951 -12.989 1.00 96.00 154 ALA A O 1
ATOM 1210 N N . LEU A 1 155 ? -4.426 5.381 -12.249 1.00 96.75 155 LEU A N 1
ATOM 1211 C CA . LEU A 1 155 ? -5.040 5.601 -10.938 1.00 96.75 155 LEU A CA 1
ATOM 1212 C C . LEU A 1 155 ? -6.414 6.263 -11.044 1.00 96.75 155 LEU A C 1
ATOM 1214 O O . LEU A 1 155 ? -7.321 5.916 -10.294 1.00 96.75 155 LEU A O 1
ATOM 1218 N N . ARG A 1 156 ? -6.591 7.204 -11.978 1.00 94.56 156 ARG A N 1
ATOM 1219 C CA . ARG A 1 156 ? -7.865 7.913 -12.146 1.00 94.56 156 ARG A CA 1
ATOM 1220 C C . ARG A 1 156 ? -8.977 7.036 -12.724 1.00 94.56 156 ARG A C 1
ATOM 1222 O O . ARG A 1 156 ? -10.147 7.344 -12.523 1.00 94.56 156 ARG A O 1
ATOM 1229 N N . GLN A 1 157 ? -8.613 5.981 -13.445 1.00 92.69 157 GLN A N 1
ATOM 1230 C CA . GLN A 1 157 ? -9.555 5.018 -14.018 1.00 92.69 157 GLN A CA 1
ATOM 1231 C C . GLN A 1 157 ? -10.023 3.959 -13.010 1.00 92.69 157 GLN A C 1
ATOM 1233 O O . GLN A 1 157 ? -10.916 3.179 -13.330 1.00 92.69 157 GLN A O 1
ATOM 1238 N N . ARG A 1 158 ? -9.424 3.906 -11.815 1.00 93.44 158 ARG A N 1
ATOM 1239 C CA . ARG A 1 158 ? -9.758 2.909 -10.797 1.00 93.44 158 ARG A CA 1
ATOM 1240 C C . ARG A 1 158 ? -10.976 3.322 -9.985 1.00 93.44 158 ARG A C 1
ATOM 1242 O O . ARG A 1 158 ? -11.175 4.498 -9.686 1.00 93.44 158 ARG A O 1
ATOM 1249 N N . GLU A 1 159 ? -11.772 2.329 -9.617 1.00 91.38 159 GLU A N 1
ATOM 1250 C CA . GLU A 1 159 ? -12.909 2.504 -8.721 1.00 91.38 159 GLU A CA 1
ATOM 1251 C C . GLU A 1 159 ? -12.437 2.574 -7.264 1.00 91.38 159 GLU A C 1
ATOM 1253 O O . GLU A 1 159 ? -11.453 1.945 -6.877 1.00 91.38 159 GLU A O 1
ATOM 1258 N N . GLY A 1 160 ? -13.150 3.338 -6.442 1.00 92.06 160 GLY A N 1
ATOM 1259 C CA . GLY A 1 160 ? -12.850 3.483 -5.022 1.00 92.06 160 GLY A CA 1
ATOM 1260 C C . GLY A 1 160 ? -13.308 4.829 -4.480 1.00 92.06 160 GLY A C 1
ATOM 1261 O O . GLY A 1 160 ? -13.591 5.763 -5.234 1.00 92.06 160 GLY A O 1
ATOM 1262 N N . ASP A 1 161 ? -13.391 4.931 -3.157 1.00 95.56 161 ASP A N 1
ATOM 1263 C CA . ASP A 1 161 ? -13.617 6.218 -2.509 1.00 95.56 161 ASP A CA 1
ATOM 1264 C C . ASP A 1 161 ? -12.364 7.115 -2.582 1.00 95.56 161 ASP A C 1
ATOM 1266 O O . ASP A 1 161 ? -11.272 6.718 -3.008 1.00 95.56 161 ASP A O 1
ATOM 1270 N N . PHE A 1 162 ? -12.522 8.368 -2.159 1.00 96.44 162 PHE A N 1
ATOM 1271 C CA . PHE A 1 162 ? -11.436 9.343 -2.194 1.00 96.44 162 PHE A CA 1
ATOM 1272 C C . PHE A 1 162 ? -10.243 8.952 -1.305 1.00 96.44 162 PHE A C 1
ATOM 1274 O O . PHE A 1 162 ? -9.096 9.227 -1.659 1.00 96.44 162 PHE A O 1
ATOM 1281 N N . LEU A 1 163 ? -10.489 8.288 -0.174 1.00 97.44 163 LEU A N 1
ATOM 1282 C CA . LEU A 1 163 ? -9.436 7.854 0.740 1.00 97.44 163 LEU A CA 1
ATOM 1283 C C . LEU A 1 163 ? -8.590 6.734 0.111 1.00 97.44 163 LEU A C 1
ATOM 1285 O O . LEU A 1 163 ? -7.361 6.784 0.175 1.00 97.44 163 LEU A O 1
ATOM 1289 N N . HIS A 1 164 ? -9.227 5.768 -0.549 1.00 97.50 164 HIS A N 1
ATOM 1290 C CA . HIS A 1 164 ? -8.557 4.716 -1.308 1.00 97.50 164 HIS A CA 1
ATOM 1291 C C . HIS A 1 164 ? -7.741 5.298 -2.463 1.00 97.50 164 HIS A C 1
ATOM 1293 O O . HIS A 1 164 ? -6.589 4.910 -2.647 1.00 97.50 164 HIS A O 1
ATOM 1299 N N . TYR A 1 165 ? -8.277 6.288 -3.182 1.00 97.81 165 TYR A N 1
ATOM 1300 C CA . TYR A 1 165 ? -7.532 6.995 -4.225 1.00 97.81 165 TYR A CA 1
ATOM 1301 C C . TYR A 1 165 ? -6.255 7.666 -3.679 1.00 97.81 165 TYR A C 1
ATOM 1303 O O . TYR A 1 165 ? -5.178 7.511 -4.259 1.00 97.81 165 TYR A O 1
ATOM 1311 N N . LEU A 1 166 ? -6.329 8.347 -2.527 1.00 98.38 166 LEU A N 1
ATOM 1312 C CA . LEU A 1 166 ? -5.149 8.934 -1.873 1.00 98.38 166 LEU A CA 1
ATOM 1313 C C . LEU A 1 166 ? -4.140 7.875 -1.405 1.00 98.38 166 LEU A C 1
ATOM 1315 O O . LEU A 1 166 ? -2.931 8.068 -1.555 1.00 98.38 166 LEU A O 1
ATOM 1319 N N . ALA A 1 167 ? -4.613 6.750 -0.865 1.00 98.62 167 ALA A N 1
ATOM 1320 C CA . ALA A 1 167 ? -3.747 5.641 -0.476 1.00 98.62 167 ALA A CA 1
ATOM 1321 C C . ALA A 1 167 ? -3.040 5.020 -1.689 1.00 98.62 167 ALA A C 1
ATOM 1323 O O . ALA A 1 167 ? -1.848 4.733 -1.610 1.00 98.62 167 ALA A O 1
ATOM 1324 N N . MET A 1 168 ? -3.725 4.888 -2.826 1.00 98.56 168 MET A N 1
ATOM 1325 C CA . 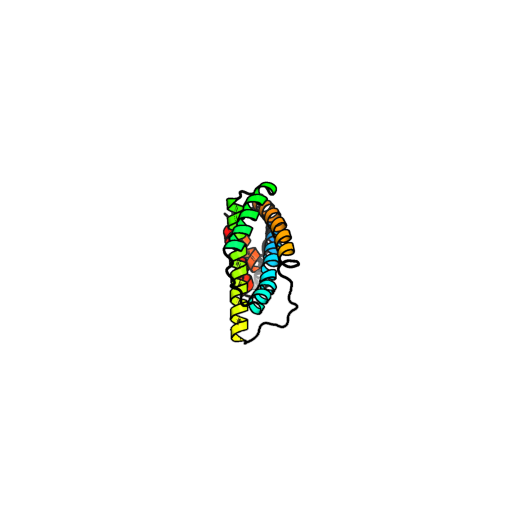MET A 1 168 ? -3.113 4.439 -4.076 1.00 98.56 168 MET A CA 1
ATOM 1326 C C . MET A 1 168 ? -2.039 5.415 -4.563 1.00 98.56 168 MET A C 1
ATOM 1328 O O . MET A 1 168 ? -0.929 4.981 -4.859 1.00 98.56 168 MET A O 1
ATOM 1332 N N . ILE A 1 169 ? -2.306 6.729 -4.554 1.00 98.38 169 ILE A N 1
ATOM 1333 C CA . ILE A 1 169 ? -1.282 7.744 -4.861 1.00 98.38 169 ILE A CA 1
ATOM 1334 C C . ILE A 1 169 ? -0.058 7.541 -3.962 1.00 98.38 169 ILE A C 1
ATOM 1336 O O . ILE A 1 169 ? 1.054 7.397 -4.472 1.00 98.38 169 ILE A O 1
ATOM 1340 N N . ARG A 1 170 ? -0.261 7.455 -2.638 1.00 98.69 170 ARG A N 1
ATOM 1341 C CA . ARG A 1 170 ? 0.829 7.248 -1.673 1.00 98.69 170 ARG A CA 1
ATOM 1342 C C . ARG A 1 170 ? 1.597 5.957 -1.953 1.00 98.69 170 ARG A C 1
ATOM 1344 O O . ARG A 1 170 ? 2.817 5.981 -1.864 1.00 98.69 170 ARG A O 1
ATOM 1351 N N . ALA A 1 171 ? 0.916 4.866 -2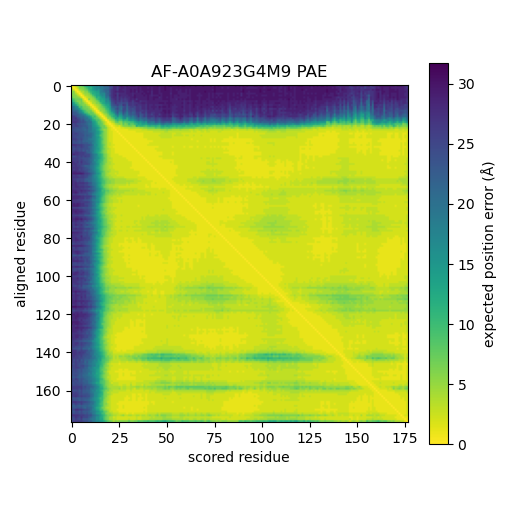.291 1.00 98.69 171 ALA A N 1
ATOM 1352 C CA . ALA A 1 171 ? 1.535 3.572 -2.570 1.00 98.69 171 ALA A CA 1
ATOM 1353 C C . ALA A 1 171 ? 2.336 3.559 -3.884 1.00 98.69 171 ALA A C 1
ATOM 1355 O O . ALA A 1 171 ? 3.201 2.711 -4.068 1.00 98.69 171 ALA A O 1
ATOM 1356 N N . THR A 1 172 ? 2.051 4.464 -4.816 1.00 98.19 172 THR A N 1
ATOM 1357 C CA . THR A 1 172 ? 2.703 4.490 -6.137 1.00 98.19 172 THR A CA 1
ATOM 1358 C C . THR A 1 172 ? 3.805 5.539 -6.285 1.00 98.19 172 THR A C 1
ATOM 1360 O O . THR A 1 172 ? 4.365 5.661 -7.374 1.00 98.19 172 THR A O 1
ATOM 1363 N N . GLY A 1 173 ? 4.129 6.281 -5.219 1.00 96.25 173 GLY A N 1
ATOM 1364 C CA . GLY A 1 173 ? 5.015 7.451 -5.268 1.00 96.25 173 GLY A CA 1
ATOM 1365 C C . GLY A 1 173 ? 6.378 7.176 -5.908 1.00 96.25 173 GLY A C 1
ATOM 1366 O O . GLY A 1 173 ? 6.860 7.986 -6.691 1.00 96.25 173 GLY A O 1
ATOM 1367 N N . GLN A 1 174 ? 6.938 5.999 -5.638 1.00 91.38 174 GLN A N 1
ATOM 1368 C CA . GLN A 1 174 ? 8.263 5.570 -6.093 1.00 91.38 174 GLN A CA 1
ATOM 1369 C C . GLN A 1 174 ? 8.262 4.717 -7.382 1.00 91.38 174 GLN A C 1
ATOM 1371 O O . GLN A 1 174 ? 9.312 4.247 -7.817 1.00 91.38 174 GLN A O 1
ATOM 1376 N N . LEU A 1 175 ? 7.111 4.479 -8.034 1.00 95.00 175 LEU A N 1
ATOM 1377 C CA . LEU A 1 175 ? 7.040 3.551 -9.183 1.00 95.00 175 LEU A CA 1
ATOM 1378 C C . LEU A 1 175 ? 7.85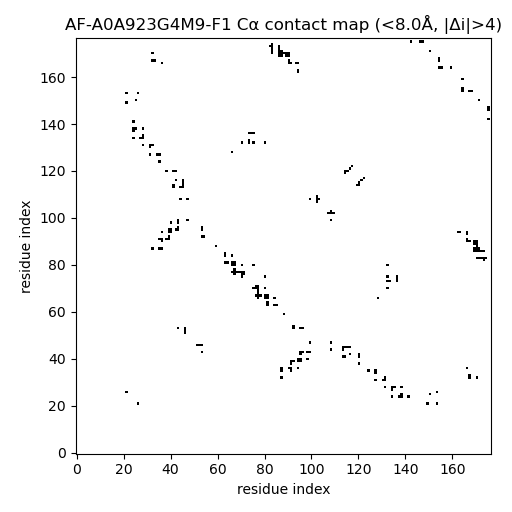7 3.999 -10.405 1.00 95.00 175 LEU A C 1
ATOM 1380 O O . LEU A 1 175 ? 8.333 3.165 -11.183 1.00 95.00 175 LEU A O 1
ATOM 1384 N N . CYS A 1 176 ? 7.994 5.308 -10.599 1.00 94.56 176 CYS A N 1
ATOM 1385 C CA . CYS A 1 176 ? 8.633 5.879 -11.781 1.00 94.56 176 CYS A CA 1
ATOM 1386 C C . CYS A 1 176 ? 10.090 6.301 -11.567 1.00 94.56 176 CYS A C 1
ATOM 1388 O O . CYS A 1 176 ? 10.693 6.790 -12.522 1.00 94.56 176 CYS A O 1
ATOM 1390 N N . GLU A 1 177 ? 10.657 6.066 -10.378 1.00 84.88 177 GLU A N 1
ATOM 1391 C CA . GLU A 1 177 ? 12.080 6.301 -10.085 1.00 84.88 177 GLU A CA 1
ATOM 1392 C C . GLU A 1 177 ? 12.975 5.192 -10.687 1.00 84.88 177 GLU A C 1
ATOM 1394 O O . GLU A 1 177 ? 12.713 3.972 -10.513 1.00 84.88 177 GLU A O 1
#

Sequence (177 aa):
MRLASFALCCALALTGCSAEPVDPALSRLLDNIERRLAIAEAVALHKWDRQQPVQATAREQSVLDAVRRSAPAHQLSAEHAEAFFADQMEANKLLQYALLSQWRLDGEAPDLPRQDLQSKIRPRLDVLQDDLLRNLARFRQSRSAHCPQQVAVALRQREGDFLHYLAMIRATGQLCE

Organism: NCBI:txid2745493

Mean predicted aligned error: 6.65 Å

pLDDT: mean 91.87, std 13.78, range [39.81, 98.81]